Protein AF-A0A812YGW9-F1 (afdb_monomer_lite)

Sequence (279 aa):
MEEANEIMSLRDALEIARSKGVDVILINEEPDPPLVKIFSIGKYVYAEKRKAKELAKNKVPKIKEVKITYTIGDHDLNTKLRNIERWLENKKQQVKVQCVMKGRTRMFEGQARELMERVRREVAHFAKVAGADKGNPTVTKDGRGDLIMMLNAGPDTAILKQLVEEAGGKKALKRQAEEDEDEDEEEEEEEEEEAEETSDEIKAIEAEIKDMREELIDCGISPGQVNTEPEMQDLFKRLDQAKSKLAAAAMASLSPRRQQVAFTASAHALLNSPTLRLR

Radius of gyration: 30.49 Å; chains: 1; bounding box: 68×66×74 Å

Structure (mmCIF, N/CA/C/O backbone):
data_AF-A0A812YGW9-F1
#
_entry.id   AF-A0A812YGW9-F1
#
loop_
_atom_site.group_PDB
_atom_site.id
_atom_site.type_symbol
_atom_site.label_atom_id
_atom_site.label_alt_id
_atom_site.label_comp_id
_atom_site.label_asym_id
_atom_site.label_entity_id
_atom_site.label_seq_id
_atom_site.pdbx_PDB_ins_code
_atom_site.Cartn_x
_atom_site.Cartn_y
_atom_site.Cartn_z
_atom_site.occupancy
_atom_site.B_iso_or_equiv
_atom_site.auth_seq_id
_atom_site.auth_comp_id
_atom_site.auth_asym_id
_atom_site.auth_atom_id
_atom_site.pdbx_PDB_model_num
ATOM 1 N N . MET A 1 1 ? 8.069 -9.719 -35.968 1.00 39.47 1 MET A N 1
ATOM 2 C CA . MET A 1 1 ? 9.526 -9.489 -36.024 1.00 39.47 1 MET A CA 1
ATOM 3 C C . MET A 1 1 ? 10.108 -10.501 -35.074 1.00 39.47 1 MET A C 1
ATOM 5 O O . MET A 1 1 ? 9.912 -10.343 -33.880 1.00 39.47 1 MET A O 1
ATOM 9 N N . GLU A 1 2 ? 10.625 -11.598 -35.618 1.00 38.62 2 GLU A N 1
ATOM 10 C CA . GLU A 1 2 ? 11.190 -12.701 -34.840 1.00 38.62 2 GLU A CA 1
ATOM 11 C C . GLU A 1 2 ? 12.284 -12.152 -33.922 1.00 38.62 2 GLU A C 1
ATOM 13 O O . GLU A 1 2 ? 13.199 -11.462 -34.375 1.00 38.62 2 GLU A O 1
ATOM 18 N N . GLU A 1 3 ? 12.137 -12.389 -32.621 1.00 47.00 3 GLU A N 1
ATOM 19 C CA . GLU A 1 3 ? 13.132 -12.044 -31.610 1.00 47.00 3 GLU A CA 1
ATOM 20 C C . GLU A 1 3 ? 14.313 -13.012 -31.748 1.00 47.00 3 GLU A C 1
ATOM 22 O O . GLU A 1 3 ? 14.445 -13.988 -31.011 1.00 47.00 3 GLU A O 1
ATOM 27 N N . ALA A 1 4 ? 15.157 -12.778 -32.751 1.00 52.31 4 ALA A N 1
ATOM 28 C CA . ALA A 1 4 ? 16.413 -13.491 -32.895 1.00 52.31 4 ALA A CA 1
ATOM 29 C C . ALA A 1 4 ? 17.374 -13.012 -31.795 1.00 52.31 4 ALA A C 1
ATOM 31 O O . ALA A 1 4 ? 18.065 -12.005 -31.950 1.00 52.31 4 ALA A O 1
ATOM 32 N N . ASN A 1 5 ? 17.398 -13.740 -30.675 1.00 67.81 5 ASN A N 1
ATOM 33 C CA . ASN A 1 5 ? 18.401 -13.623 -29.610 1.00 67.81 5 ASN A CA 1
ATOM 34 C C . ASN A 1 5 ? 19.754 -14.185 -30.085 1.00 67.81 5 ASN A C 1
ATOM 36 O O . ASN A 1 5 ? 20.300 -15.123 -29.497 1.00 67.81 5 ASN A O 1
ATOM 40 N N . GLU A 1 6 ? 20.267 -13.656 -31.191 1.00 80.00 6 GLU A N 1
ATOM 41 C CA . GLU A 1 6 ? 21.500 -14.114 -31.819 1.00 80.00 6 GLU A CA 1
ATOM 42 C C . GLU A 1 6 ? 22.715 -13.520 -31.096 1.00 80.00 6 GLU A C 1
ATOM 44 O O . GLU A 1 6 ? 22.759 -12.327 -30.777 1.00 80.00 6 GLU A O 1
ATOM 49 N N . ILE A 1 7 ? 23.697 -14.371 -30.797 1.00 81.19 7 ILE A N 1
ATOM 50 C CA . ILE A 1 7 ? 24.971 -13.960 -30.207 1.00 81.19 7 ILE A CA 1
ATOM 51 C C . ILE A 1 7 ? 25.939 -13.711 -31.358 1.00 81.19 7 ILE A C 1
ATOM 53 O O . ILE A 1 7 ? 26.191 -14.611 -32.154 1.00 81.19 7 ILE A O 1
ATOM 57 N N . MET A 1 8 ? 26.485 -12.503 -31.446 1.00 82.81 8 MET A N 1
ATOM 58 C CA . MET A 1 8 ? 27.395 -12.115 -32.523 1.00 82.81 8 MET A CA 1
ATOM 59 C C . MET A 1 8 ? 28.557 -11.265 -32.019 1.00 82.81 8 MET A C 1
ATOM 61 O O . MET A 1 8 ? 28.572 -10.793 -30.877 1.00 82.81 8 MET A O 1
ATOM 65 N N . SER A 1 9 ? 29.563 -11.079 -32.874 1.00 86.00 9 SER A N 1
ATOM 66 C CA . SER A 1 9 ? 30.683 -10.204 -32.554 1.00 86.00 9 SER A CA 1
ATOM 67 C C . SER A 1 9 ? 30.278 -8.730 -32.675 1.00 86.00 9 SER A C 1
ATOM 69 O O . SER A 1 9 ? 29.383 -8.357 -33.437 1.00 86.00 9 SER A O 1
ATOM 71 N N . LEU A 1 10 ? 30.980 -7.855 -31.951 1.00 81.50 10 LEU A N 1
ATOM 72 C CA . LEU A 1 10 ? 30.779 -6.405 -32.052 1.00 81.50 10 LEU A CA 1
ATOM 73 C C . LEU A 1 10 ? 31.010 -5.880 -33.478 1.00 81.50 10 LEU A C 1
ATOM 75 O O . LEU A 1 10 ? 30.362 -4.921 -33.893 1.00 81.50 10 LEU A O 1
ATOM 79 N N . ARG A 1 11 ? 31.920 -6.502 -34.237 1.00 83.38 11 ARG A N 1
ATOM 80 C CA . ARG A 1 11 ? 32.210 -6.096 -35.619 1.00 83.38 11 ARG A CA 1
ATOM 81 C C . ARG A 1 11 ? 31.014 -6.366 -36.524 1.00 83.38 11 ARG A C 1
ATOM 83 O O . ARG A 1 11 ? 30.566 -5.443 -37.198 1.00 83.38 11 ARG A O 1
ATOM 90 N N . ASP A 1 12 ? 30.450 -7.565 -36.442 1.00 84.88 12 ASP A N 1
ATOM 91 C CA . ASP A 1 12 ? 29.297 -7.962 -37.257 1.00 84.88 12 ASP A CA 1
ATOM 92 C C . ASP A 1 12 ? 28.073 -7.097 -36.923 1.00 84.88 12 ASP A C 1
ATOM 94 O O . ASP A 1 12 ? 27.397 -6.582 -37.814 1.00 84.88 12 ASP A O 1
ATOM 98 N N . ALA A 1 13 ? 27.840 -6.827 -35.632 1.00 83.06 13 ALA A N 1
ATOM 99 C CA . ALA A 1 13 ? 26.760 -5.947 -35.189 1.00 83.06 13 ALA A CA 1
ATOM 100 C C . ALA A 1 13 ? 26.892 -4.520 -35.760 1.00 83.06 13 ALA A C 1
ATOM 102 O O . ALA A 1 13 ? 25.901 -3.922 -36.191 1.00 83.06 13 ALA A O 1
ATOM 103 N N . LEU A 1 14 ? 28.113 -3.974 -35.800 1.00 85.44 14 LEU A N 1
ATOM 104 C CA . LEU A 1 14 ? 28.388 -2.657 -36.383 1.00 85.44 14 LEU A CA 1
ATOM 105 C C . LEU A 1 14 ? 28.215 -2.643 -37.905 1.00 85.44 14 LEU A C 1
ATOM 107 O O . LEU A 1 14 ? 27.736 -1.648 -38.449 1.00 85.44 14 LEU A O 1
ATOM 111 N N . GLU A 1 15 ? 28.584 -3.716 -38.601 1.00 88.00 15 GLU A N 1
ATOM 112 C CA . GLU A 1 15 ? 28.377 -3.838 -40.047 1.00 88.00 15 GLU A CA 1
ATOM 113 C C . GLU A 1 15 ? 26.887 -3.883 -40.397 1.00 88.00 15 GLU A C 1
ATOM 115 O O . GLU A 1 15 ? 26.428 -3.134 -41.266 1.00 88.00 15 GLU A O 1
ATOM 120 N N . ILE A 1 16 ? 26.105 -4.666 -39.649 1.00 86.88 16 ILE A N 1
ATOM 121 C CA . ILE A 1 16 ? 24.648 -4.733 -39.804 1.00 86.88 16 ILE A CA 1
ATOM 122 C C . ILE A 1 16 ? 24.023 -3.357 -39.550 1.00 86.88 16 ILE A C 1
ATOM 124 O O . ILE A 1 16 ? 23.179 -2.910 -40.331 1.00 86.88 16 ILE A O 1
ATOM 128 N N . ALA A 1 17 ? 24.450 -2.653 -38.502 1.00 86.56 17 ALA A N 1
ATOM 129 C CA . ALA A 1 17 ? 23.943 -1.323 -38.181 1.00 86.56 17 ALA A CA 1
ATOM 130 C C . ALA A 1 17 ? 24.264 -0.291 -39.278 1.00 86.56 17 ALA A C 1
ATOM 132 O O . ALA A 1 17 ? 23.369 0.435 -39.720 1.00 86.56 17 ALA A O 1
ATOM 133 N N . ARG A 1 18 ? 25.496 -0.304 -39.811 1.00 88.75 18 ARG A N 1
ATOM 134 C CA . ARG A 1 18 ? 25.899 0.545 -40.947 1.00 88.75 18 ARG A CA 1
ATOM 135 C C . ARG A 1 18 ? 25.091 0.250 -42.205 1.00 88.75 18 ARG A C 1
ATOM 137 O O . ARG A 1 18 ? 24.636 1.191 -42.848 1.00 88.75 18 ARG A O 1
ATOM 144 N N . SER A 1 19 ? 24.866 -1.026 -42.532 1.00 89.38 19 SER A N 1
ATOM 145 C CA . SER A 1 19 ? 24.082 -1.422 -43.714 1.00 89.38 19 SER A CA 1
ATOM 146 C C . SER A 1 19 ? 22.637 -0.908 -43.665 1.00 89.38 19 SER A C 1
ATOM 148 O O . SER A 1 19 ? 22.047 -0.587 -44.694 1.00 89.38 19 SER A O 1
ATOM 150 N N . LYS A 1 20 ? 22.084 -0.785 -42.453 1.00 87.56 20 LYS A N 1
ATOM 151 C CA . LYS A 1 20 ? 20.710 -0.344 -42.189 1.00 87.56 20 LYS A CA 1
ATOM 152 C C . LYS A 1 20 ? 20.604 1.149 -41.843 1.00 87.56 20 LYS A C 1
ATOM 154 O O . LYS A 1 20 ? 19.491 1.633 -41.653 1.00 87.56 20 LYS A O 1
ATOM 159 N N . GLY A 1 21 ? 21.723 1.876 -41.753 1.00 86.75 21 GLY A N 1
ATOM 160 C CA . GLY A 1 21 ? 21.754 3.301 -41.396 1.00 86.75 21 GLY A CA 1
ATOM 161 C C . GLY A 1 21 ? 21.236 3.601 -39.983 1.00 86.75 21 GLY A C 1
ATOM 162 O O . GLY A 1 21 ? 20.585 4.621 -39.765 1.00 86.75 21 GLY A O 1
ATOM 163 N N . VAL A 1 22 ? 21.466 2.690 -39.040 1.00 89.88 22 VAL A N 1
ATOM 164 C CA . VAL A 1 22 ? 21.011 2.772 -37.641 1.00 89.88 22 VAL A CA 1
ATOM 165 C C . VAL A 1 22 ? 22.186 2.561 -36.690 1.00 89.88 22 VAL A C 1
ATOM 167 O O . VAL A 1 22 ? 23.278 2.197 -37.118 1.00 89.88 22 VAL A O 1
ATOM 170 N N . ASP A 1 23 ? 21.958 2.781 -35.397 1.00 85.81 23 ASP A N 1
ATOM 171 C CA . ASP A 1 23 ? 22.995 2.694 -34.374 1.00 85.81 23 ASP A CA 1
ATOM 172 C C . ASP A 1 23 ? 22.918 1.370 -33.606 1.00 85.81 23 ASP A C 1
ATOM 174 O O . ASP A 1 23 ? 21.875 0.717 -33.527 1.00 85.81 23 ASP A O 1
ATOM 178 N N . VAL A 1 24 ? 24.043 0.987 -33.009 1.00 86.56 24 VAL A N 1
ATOM 179 C CA . VAL A 1 24 ? 24.139 -0.117 -32.053 1.00 86.56 24 VAL A CA 1
ATOM 180 C C . VAL A 1 24 ? 24.031 0.483 -30.651 1.00 86.56 24 VAL A C 1
ATOM 182 O O . VAL A 1 24 ? 24.906 1.243 -30.243 1.00 86.56 24 VAL A O 1
ATOM 185 N N . ILE A 1 25 ? 22.951 0.186 -29.927 1.00 86.44 25 ILE A N 1
ATOM 186 C CA . ILE A 1 25 ? 22.667 0.755 -28.603 1.00 86.44 25 ILE A CA 1
ATOM 187 C C . ILE A 1 25 ? 22.805 -0.335 -27.545 1.00 86.44 25 ILE A C 1
ATOM 189 O O . ILE A 1 25 ? 22.122 -1.356 -27.597 1.00 86.44 25 ILE A O 1
ATOM 193 N N . LEU A 1 26 ? 23.669 -0.098 -26.566 1.00 85.88 26 LEU A N 1
ATOM 194 C CA . LEU A 1 26 ? 23.810 -0.939 -25.384 1.00 85.88 26 LEU A CA 1
ATOM 195 C C . LEU A 1 26 ? 22.617 -0.702 -24.448 1.00 85.88 26 LEU A C 1
ATOM 197 O O . LEU A 1 26 ? 22.359 0.438 -24.067 1.00 85.88 26 LEU A O 1
ATOM 201 N N . ILE A 1 27 ? 21.874 -1.761 -24.117 1.00 85.38 27 ILE A N 1
ATOM 202 C CA . ILE A 1 27 ? 20.715 -1.672 -23.217 1.00 85.38 27 ILE A CA 1
ATOM 203 C C . ILE A 1 27 ? 21.121 -2.059 -21.801 1.00 85.38 27 ILE A C 1
ATOM 205 O O . ILE A 1 27 ? 20.887 -1.286 -20.880 1.00 85.38 27 ILE A O 1
ATOM 209 N N . ASN A 1 28 ? 21.721 -3.242 -21.640 1.00 79.25 28 ASN A N 1
ATOM 210 C CA . ASN A 1 28 ? 22.132 -3.774 -20.344 1.00 79.25 28 ASN A CA 1
ATOM 211 C C . ASN A 1 28 ? 23.532 -4.384 -20.446 1.00 79.25 28 ASN A C 1
ATOM 213 O O . ASN A 1 28 ? 23.787 -5.218 -21.317 1.00 79.25 28 ASN A O 1
ATOM 217 N N . GLU A 1 29 ? 24.391 -4.002 -19.508 1.00 77.44 29 GLU A N 1
ATOM 218 C CA . GLU A 1 29 ? 25.767 -4.497 -19.365 1.00 77.44 29 GLU A CA 1
ATOM 219 C C . GLU A 1 29 ? 25.872 -5.746 -18.477 1.00 77.44 29 GLU A C 1
ATOM 221 O O . GLU A 1 29 ? 26.863 -6.459 -18.550 1.00 77.44 29 GLU A O 1
ATOM 226 N N . GLU A 1 30 ? 24.861 -6.014 -17.644 1.00 77.31 30 GLU A N 1
ATOM 227 C CA . GLU A 1 30 ? 24.869 -7.118 -16.672 1.00 77.31 30 GLU A CA 1
ATOM 228 C C . GLU A 1 30 ? 24.898 -8.540 -17.267 1.00 77.31 30 GLU A C 1
ATOM 230 O O . GLU A 1 30 ? 25.632 -9.376 -16.737 1.00 77.31 30 GLU A O 1
ATOM 235 N N . PRO A 1 31 ? 24.101 -8.886 -18.299 1.00 78.62 31 PRO A N 1
ATOM 236 C CA . PRO A 1 31 ? 24.136 -10.235 -18.853 1.00 78.62 31 PRO A CA 1
ATOM 237 C C . PRO A 1 31 ? 25.423 -10.469 -19.651 1.00 78.62 31 PRO A C 1
ATOM 239 O O . PRO A 1 31 ? 25.849 -9.602 -20.406 1.00 78.62 31 PRO A O 1
ATOM 242 N N . ASP A 1 32 ? 25.989 -11.671 -19.538 1.00 69.94 32 ASP A N 1
ATOM 243 C CA . ASP A 1 32 ? 27.093 -12.147 -20.376 1.00 69.94 32 ASP A CA 1
ATOM 244 C C . ASP A 1 32 ? 26.541 -13.175 -21.387 1.00 69.94 32 ASP A C 1
ATOM 246 O O . ASP A 1 32 ? 26.117 -14.261 -20.973 1.00 69.94 32 ASP A O 1
ATOM 250 N N . PRO A 1 33 ? 26.424 -12.846 -22.688 1.00 77.62 33 PRO A N 1
ATOM 251 C CA . PRO A 1 33 ? 26.974 -11.671 -23.365 1.00 77.62 33 PRO A CA 1
ATOM 252 C C . PRO A 1 33 ? 26.087 -10.403 -23.260 1.00 77.62 33 PRO A C 1
ATOM 254 O O . PRO A 1 33 ? 24.857 -10.543 -23.192 1.00 77.62 33 PRO A O 1
ATOM 257 N N . PRO A 1 34 ? 26.666 -9.175 -23.312 1.00 82.06 34 PRO A N 1
ATOM 258 C CA . PRO A 1 34 ? 25.943 -7.911 -23.131 1.00 82.06 34 PRO A CA 1
ATOM 259 C C . PRO A 1 34 ? 24.779 -7.755 -24.098 1.00 82.06 34 PRO A C 1
ATOM 261 O O . PRO A 1 34 ? 24.884 -8.118 -25.274 1.00 82.06 34 PRO A O 1
ATOM 264 N N . LEU A 1 35 ? 23.684 -7.159 -23.617 1.00 84.31 35 LEU A N 1
ATOM 265 C CA . LEU A 1 35 ? 22.481 -6.963 -24.418 1.00 84.31 35 LEU A CA 1
ATOM 266 C C . LEU A 1 35 ? 22.547 -5.664 -25.202 1.00 84.31 35 LEU A C 1
ATOM 268 O O . LEU A 1 35 ? 22.566 -4.557 -24.651 1.00 84.31 35 LEU A O 1
ATOM 272 N N . VAL A 1 36 ? 22.491 -5.825 -26.514 1.00 84.81 36 VAL A N 1
ATOM 273 C CA . VAL A 1 36 ? 22.622 -4.748 -27.478 1.00 84.81 36 VAL A CA 1
ATOM 274 C C . VAL A 1 36 ? 21.431 -4.767 -28.429 1.00 84.81 36 VAL A C 1
ATOM 276 O O . VAL A 1 36 ? 20.949 -5.821 -28.834 1.00 84.81 36 VAL A O 1
ATOM 279 N N . LYS A 1 37 ? 20.943 -3.587 -28.803 1.00 86.44 37 LYS A N 1
ATOM 280 C CA . LYS A 1 37 ? 19.823 -3.410 -29.724 1.00 86.44 37 LYS A CA 1
ATOM 281 C C . LYS A 1 37 ? 20.229 -2.519 -30.883 1.00 86.44 37 LYS A C 1
ATOM 283 O O . LYS A 1 37 ? 20.728 -1.414 -30.686 1.00 86.44 37 LYS A O 1
ATOM 288 N N . ILE A 1 38 ? 19.970 -2.984 -32.100 1.00 87.19 38 ILE A N 1
ATOM 289 C CA . ILE A 1 38 ? 20.211 -2.206 -33.315 1.00 87.19 38 ILE A CA 1
ATOM 290 C C . ILE A 1 38 ? 18.989 -1.317 -33.561 1.00 87.19 38 ILE A C 1
ATOM 292 O O . ILE A 1 38 ? 17.913 -1.799 -33.926 1.00 87.19 38 ILE A O 1
ATOM 296 N N . PHE A 1 39 ? 19.122 -0.017 -33.308 1.00 86.38 39 PHE A N 1
ATOM 297 C CA . PHE A 1 39 ? 18.015 0.933 -33.383 1.00 86.38 39 PHE A CA 1
ATOM 298 C C . PHE A 1 39 ? 18.509 2.371 -33.550 1.00 86.38 39 PHE A C 1
ATOM 300 O O . PHE A 1 39 ? 19.622 2.712 -33.180 1.00 86.38 39 PHE A O 1
ATOM 307 N N . SER A 1 40 ? 17.665 3.259 -34.079 1.00 87.81 40 SER A N 1
ATOM 308 C CA . SER A 1 40 ? 18.018 4.680 -34.182 1.00 87.81 40 SER A CA 1
ATOM 309 C C . SER A 1 40 ? 17.978 5.357 -32.809 1.00 87.81 40 SER A C 1
ATOM 311 O O . SER A 1 40 ? 16.935 5.311 -32.136 1.00 87.81 40 SER A O 1
ATOM 313 N N . ILE A 1 41 ? 19.039 6.076 -32.443 1.00 84.25 41 ILE A N 1
ATOM 314 C CA . ILE A 1 41 ? 19.153 6.719 -31.126 1.00 84.25 41 ILE A CA 1
ATOM 315 C C . ILE A 1 41 ? 17.996 7.684 -30.806 1.00 84.25 41 ILE A C 1
ATOM 317 O O . ILE A 1 41 ? 17.454 7.676 -29.701 1.00 84.25 41 ILE A O 1
ATOM 321 N N . GLY A 1 42 ? 17.521 8.457 -31.789 1.00 83.31 42 GLY A N 1
ATOM 322 C CA . GLY A 1 42 ? 16.437 9.427 -31.584 1.00 83.31 42 GLY A CA 1
ATOM 323 C C . GLY A 1 42 ? 15.099 8.781 -31.204 1.00 83.31 42 GLY A C 1
ATOM 324 O O . GLY A 1 42 ? 14.414 9.241 -30.286 1.00 83.31 42 GLY A O 1
ATOM 325 N N . LYS A 1 43 ? 14.735 7.674 -31.867 1.00 86.62 43 LYS A N 1
ATOM 326 C CA . LYS A 1 43 ? 13.514 6.922 -31.536 1.00 86.62 43 LYS A CA 1
ATOM 327 C C . LYS A 1 43 ? 13.650 6.206 -30.191 1.00 86.62 43 LYS A C 1
ATOM 329 O O . LYS A 1 43 ? 12.661 6.131 -29.466 1.00 86.62 43 LYS A O 1
ATOM 334 N N . TYR A 1 44 ? 14.851 5.725 -29.846 1.00 87.50 44 TYR A N 1
ATOM 335 C CA . TYR A 1 44 ? 15.122 5.087 -28.553 1.00 87.50 44 TYR A CA 1
ATOM 336 C C . TYR A 1 44 ? 14.858 6.056 -27.395 1.00 87.50 44 TYR A C 1
ATOM 338 O O . TYR A 1 44 ? 14.026 5.783 -26.531 1.00 87.50 44 TYR A O 1
ATOM 346 N N . VAL A 1 45 ? 15.458 7.249 -27.451 1.00 87.81 45 VAL A N 1
ATOM 347 C CA . VAL A 1 45 ? 15.285 8.294 -26.429 1.00 87.81 45 VAL A CA 1
ATOM 348 C C . VAL A 1 45 ? 13.819 8.722 -26.302 1.00 87.81 45 VAL A C 1
ATOM 350 O O . VAL A 1 45 ? 13.335 8.986 -25.200 1.00 87.81 45 VAL A O 1
ATOM 353 N N . TYR A 1 46 ? 13.078 8.792 -27.412 1.00 87.38 46 TYR A N 1
ATOM 354 C CA . TYR A 1 46 ? 11.644 9.087 -27.368 1.00 87.38 46 TYR A CA 1
ATOM 355 C C . TYR A 1 46 ? 10.842 7.970 -26.685 1.00 87.38 46 TYR A C 1
ATOM 357 O O . TYR A 1 46 ? 9.981 8.260 -25.849 1.00 87.38 46 TYR A O 1
ATOM 365 N N . ALA A 1 47 ? 11.128 6.710 -27.02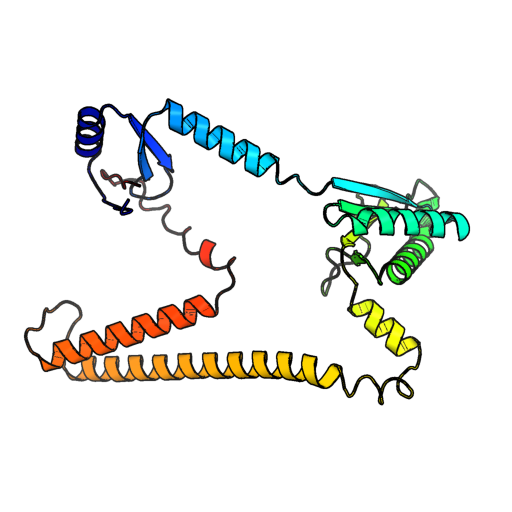0 1.00 87.75 47 ALA A N 1
ATOM 366 C CA . ALA A 1 47 ? 10.462 5.546 -26.447 1.00 87.75 47 ALA A CA 1
ATOM 367 C C . ALA A 1 47 ? 10.732 5.420 -24.941 1.00 87.75 47 ALA A C 1
ATOM 369 O O . ALA A 1 47 ? 9.789 5.231 -24.173 1.00 87.75 47 ALA A O 1
ATOM 370 N N . GLU A 1 48 ? 11.975 5.614 -24.493 1.00 87.31 48 GLU A N 1
ATOM 371 C CA . GLU A 1 48 ? 12.304 5.639 -23.064 1.00 87.31 48 GLU A CA 1
ATOM 372 C C . GLU A 1 48 ? 11.591 6.773 -22.332 1.00 87.31 48 GLU A C 1
ATOM 374 O O . GLU A 1 48 ? 10.970 6.548 -21.295 1.00 87.31 48 GLU A O 1
ATOM 379 N N . LYS A 1 49 ? 11.577 7.986 -22.898 1.00 88.56 49 LYS A N 1
ATOM 380 C CA . LYS A 1 49 ? 10.835 9.114 -22.311 1.00 88.56 49 LYS A CA 1
ATOM 381 C C . LYS A 1 49 ? 9.333 8.843 -22.232 1.00 88.56 49 LYS A C 1
ATOM 383 O O . LYS A 1 49 ? 8.685 9.305 -21.294 1.00 88.56 49 LYS A O 1
ATOM 388 N N . ARG A 1 50 ? 8.751 8.132 -23.203 1.00 88.94 50 ARG A N 1
ATOM 389 C CA . ARG A 1 50 ? 7.339 7.713 -23.171 1.00 88.94 50 ARG A CA 1
ATOM 390 C C . ARG A 1 50 ? 7.087 6.690 -22.067 1.00 88.94 50 ARG A C 1
ATOM 392 O O . ARG A 1 50 ? 6.210 6.945 -21.244 1.00 88.94 50 ARG A O 1
ATOM 399 N N . LYS A 1 51 ? 7.902 5.634 -21.986 1.00 86.94 51 LYS A N 1
ATOM 400 C CA . LYS A 1 51 ? 7.835 4.621 -20.921 1.00 86.94 51 LYS A CA 1
ATOM 401 C C . LYS A 1 51 ? 7.998 5.245 -19.534 1.00 86.94 51 LYS A C 1
ATOM 403 O O . LYS A 1 51 ? 7.170 5.018 -18.662 1.00 86.94 51 LYS A O 1
ATOM 408 N N . ALA A 1 52 ? 8.986 6.120 -19.347 1.00 84.31 52 ALA A N 1
ATOM 409 C CA . ALA A 1 52 ? 9.194 6.841 -18.091 1.00 84.31 52 ALA A CA 1
ATOM 410 C C . ALA A 1 52 ? 7.987 7.720 -17.719 1.00 84.31 52 ALA A C 1
ATOM 412 O O . ALA A 1 52 ? 7.586 7.772 -16.558 1.00 84.31 52 ALA A O 1
ATOM 413 N N . LYS A 1 53 ? 7.355 8.381 -18.700 1.00 84.56 53 LYS A N 1
ATOM 414 C CA . LYS A 1 53 ? 6.120 9.150 -18.476 1.00 84.56 53 LYS A CA 1
ATOM 415 C C . LYS A 1 53 ? 4.932 8.260 -18.121 1.00 84.56 53 LYS A C 1
ATOM 417 O O . LYS A 1 53 ? 4.099 8.684 -17.332 1.00 84.56 53 LYS A O 1
ATOM 422 N N . GLU A 1 54 ? 4.816 7.072 -18.700 1.00 81.81 54 GLU A N 1
ATOM 423 C CA . GLU A 1 54 ? 3.757 6.106 -18.377 1.00 81.81 54 GLU A CA 1
ATOM 424 C C . GLU A 1 54 ? 3.940 5.509 -16.981 1.00 81.81 54 GLU A C 1
ATOM 426 O O . GLU A 1 54 ? 2.997 5.506 -16.193 1.00 81.81 54 GLU A O 1
ATOM 431 N N . LEU A 1 55 ? 5.170 5.153 -16.613 1.00 76.12 55 LEU A N 1
ATOM 432 C CA . LEU A 1 55 ? 5.513 4.749 -15.249 1.00 76.12 55 LEU A CA 1
ATOM 433 C C . LEU A 1 55 ? 5.249 5.879 -14.243 1.00 76.12 55 LEU A C 1
ATOM 435 O O . LEU A 1 55 ? 4.691 5.637 -13.180 1.00 76.12 55 LEU A O 1
ATOM 439 N N . ALA A 1 56 ? 5.540 7.134 -14.597 1.00 73.00 56 ALA A N 1
ATOM 440 C CA . ALA A 1 56 ? 5.205 8.285 -13.757 1.00 73.00 56 ALA A CA 1
ATOM 441 C C . ALA A 1 56 ? 3.689 8.578 -13.687 1.00 73.00 56 ALA A C 1
ATOM 443 O O . ALA A 1 56 ? 3.217 9.198 -12.729 1.00 73.00 56 ALA A O 1
ATOM 444 N N . LYS A 1 57 ? 2.907 8.159 -14.695 1.00 69.88 57 LYS A N 1
ATOM 445 C CA . LYS A 1 57 ? 1.434 8.240 -14.678 1.00 69.88 57 LYS A CA 1
ATOM 446 C C . LYS A 1 57 ? 0.816 7.193 -13.759 1.00 69.88 57 LYS A C 1
ATOM 448 O O . LYS A 1 57 ? -0.226 7.496 -13.171 1.00 69.88 57 LYS A O 1
ATOM 453 N N . ASN A 1 58 ? 1.460 6.037 -13.583 1.00 66.44 58 ASN A N 1
ATOM 454 C CA . ASN A 1 58 ? 1.180 5.096 -12.496 1.00 66.44 58 ASN A CA 1
ATOM 455 C C . ASN A 1 58 ? 1.628 5.734 -11.171 1.00 66.44 58 ASN A C 1
ATOM 457 O O . ASN A 1 58 ? 2.631 5.373 -10.564 1.00 66.44 58 ASN A O 1
ATOM 461 N N . LYS A 1 59 ? 0.910 6.789 -10.774 1.00 65.56 59 LYS A N 1
ATOM 462 C CA . LYS A 1 59 ? 1.220 7.611 -9.610 1.00 65.56 59 LYS A CA 1
ATOM 463 C C . LYS A 1 59 ? 1.237 6.733 -8.369 1.00 65.56 59 LYS A C 1
ATOM 465 O O . LYS A 1 59 ? 0.244 6.071 -8.075 1.00 65.56 59 LYS A O 1
ATOM 470 N N . VAL A 1 60 ? 2.338 6.836 -7.626 1.00 69.50 60 VAL A N 1
ATOM 471 C CA . VAL A 1 60 ? 2.458 6.395 -6.233 1.00 69.50 60 VAL A CA 1
ATOM 472 C C . VAL A 1 60 ? 1.165 6.760 -5.489 1.00 69.50 60 VAL A C 1
ATOM 474 O O . VAL A 1 60 ? 0.710 7.910 -5.623 1.00 69.50 60 VAL A O 1
ATOM 477 N N . PRO A 1 61 ? 0.543 5.817 -4.752 1.00 73.25 61 PRO A N 1
ATOM 478 C CA . PRO A 1 61 ? -0.684 6.095 -4.024 1.00 73.25 61 PRO A CA 1
ATOM 479 C C . PRO A 1 61 ? -0.458 7.295 -3.107 1.00 73.25 61 PRO A C 1
ATOM 481 O O . PRO A 1 61 ? 0.521 7.369 -2.362 1.00 73.25 61 PRO A O 1
ATOM 484 N N . LYS A 1 62 ? -1.344 8.288 -3.200 1.00 83.38 62 LYS A N 1
ATOM 485 C CA . LYS A 1 62 ? -1.244 9.468 -2.338 1.00 83.38 62 LYS A CA 1
ATOM 486 C C . LYS A 1 62 ? -1.614 9.046 -0.923 1.00 83.38 62 LYS A C 1
ATOM 488 O O . LYS A 1 62 ? -2.723 8.562 -0.708 1.00 83.38 62 LYS A O 1
ATOM 493 N N . ILE A 1 63 ? -0.712 9.280 0.023 1.00 89.06 63 ILE A N 1
ATOM 494 C CA . ILE A 1 63 ? -0.973 9.036 1.440 1.00 89.06 63 ILE A CA 1
ATOM 495 C C . ILE A 1 63 ? -1.691 10.259 2.014 1.00 89.06 63 ILE A C 1
ATOM 497 O O . ILE A 1 63 ? -1.197 11.387 1.927 1.00 89.06 63 ILE A O 1
ATOM 501 N N . LYS A 1 64 ? -2.880 10.045 2.573 1.00 91.38 64 LYS A N 1
ATOM 502 C CA . LYS A 1 64 ? -3.637 11.050 3.323 1.00 91.38 64 LYS A CA 1
ATOM 503 C C . LYS A 1 64 ? -3.426 10.833 4.809 1.00 91.38 64 LYS A C 1
ATOM 505 O O . LYS A 1 64 ? -3.537 9.712 5.281 1.00 91.38 64 LYS A O 1
ATOM 510 N N . GLU A 1 65 ? -3.141 11.896 5.549 1.00 93.25 65 GLU A N 1
ATOM 511 C CA . GLU A 1 65 ? -2.926 11.810 6.994 1.00 93.25 65 GLU A CA 1
ATOM 512 C C . GLU A 1 65 ? -4.166 12.288 7.758 1.00 93.25 65 GLU A C 1
ATOM 514 O O . GLU A 1 65 ? -4.643 13.405 7.544 1.00 93.25 65 GLU A O 1
ATOM 519 N N . VAL A 1 66 ? -4.661 11.463 8.682 1.00 93.94 66 VAL A N 1
ATOM 520 C CA . VAL A 1 66 ? -5.668 11.840 9.682 1.00 93.94 66 VAL A CA 1
ATOM 521 C C . VAL A 1 66 ? -4.988 11.943 11.031 1.00 93.94 66 VAL A C 1
ATOM 523 O O . VAL A 1 66 ? -4.353 10.996 11.478 1.00 93.94 66 VAL A O 1
ATOM 526 N N . LYS A 1 67 ? -5.154 13.083 11.701 1.00 93.19 67 LYS A N 1
ATOM 527 C CA . LYS A 1 67 ? -4.650 13.291 13.059 1.00 93.19 67 LYS A CA 1
ATOM 528 C C . LYS A 1 67 ? -5.795 13.218 14.054 1.00 93.19 67 LYS A C 1
ATOM 530 O O . LYS A 1 67 ? -6.800 13.907 13.877 1.00 93.19 67 LYS A O 1
ATOM 535 N N . ILE A 1 68 ? -5.608 12.400 15.079 1.00 93.81 68 ILE A N 1
ATOM 536 C CA . ILE A 1 68 ? -6.547 12.165 16.174 1.00 93.81 68 ILE A CA 1
ATOM 537 C C . ILE A 1 68 ? -5.817 12.443 17.495 1.00 93.81 68 ILE A C 1
ATOM 539 O O . ILE A 1 68 ? -4.591 12.348 17.575 1.00 93.81 68 ILE A O 1
ATOM 543 N N . THR A 1 69 ? -6.562 12.840 18.522 1.00 91.88 69 THR A N 1
ATOM 544 C CA . THR A 1 69 ? -6.049 13.029 19.887 1.00 91.88 69 THR A CA 1
ATOM 545 C C . THR A 1 69 ? -6.764 12.052 20.817 1.00 91.88 69 THR A C 1
ATOM 547 O O . THR A 1 69 ? -7.921 11.730 20.571 1.00 91.88 69 THR A O 1
ATOM 550 N N . TYR A 1 70 ? -6.115 11.616 21.899 1.00 90.12 70 TYR A N 1
ATOM 551 C CA . TYR A 1 70 ? -6.697 10.673 22.869 1.00 90.12 70 TYR A CA 1
ATOM 552 C C . TYR A 1 70 ? -8.009 11.159 23.521 1.00 90.12 70 TYR A C 1
ATOM 554 O O . TYR A 1 70 ? -8.802 10.344 23.969 1.00 90.12 70 TYR A O 1
ATOM 562 N N . THR A 1 71 ? -8.260 12.473 23.549 1.00 91.00 71 THR A N 1
ATOM 563 C CA . THR A 1 71 ? -9.485 13.095 24.091 1.00 91.00 71 THR A CA 1
ATOM 564 C C . THR A 1 71 ? -10.505 13.471 23.013 1.00 91.00 71 THR A C 1
ATOM 566 O O . THR A 1 71 ? -11.265 14.423 23.196 1.00 91.00 71 THR A O 1
ATOM 569 N N . ILE A 1 72 ? -10.468 12.835 21.840 1.00 93.00 72 ILE A N 1
ATOM 570 C CA . ILE A 1 72 ? -11.431 13.124 20.771 1.00 93.00 72 ILE A CA 1
ATOM 571 C C . ILE A 1 72 ? -12.858 12.779 21.226 1.00 93.00 72 ILE A C 1
ATOM 573 O O . ILE A 1 72 ? -13.077 11.765 21.883 1.00 93.00 72 ILE A O 1
ATOM 577 N N . GLY A 1 73 ? -13.829 13.630 20.887 1.00 94.38 73 GLY A N 1
ATOM 578 C CA . GLY A 1 73 ? -15.247 13.349 21.126 1.00 94.38 73 GLY A CA 1
ATOM 579 C C . GLY A 1 73 ? -15.866 12.522 19.997 1.00 94.38 73 GLY A C 1
ATOM 580 O O . GLY A 1 73 ? -15.402 12.585 18.857 1.00 94.38 73 GLY A O 1
ATOM 581 N N . ASP A 1 74 ? -16.959 11.810 20.280 1.00 92.75 74 ASP A N 1
ATOM 582 C CA . ASP A 1 74 ? -17.591 10.886 19.321 1.00 92.75 74 ASP A CA 1
ATOM 583 C C . ASP A 1 74 ? -18.032 11.567 18.012 1.00 92.75 74 ASP A C 1
ATOM 585 O O . ASP A 1 74 ? -17.881 11.011 16.927 1.00 92.75 74 ASP A O 1
ATOM 589 N N . HIS A 1 75 ? -18.532 12.807 18.080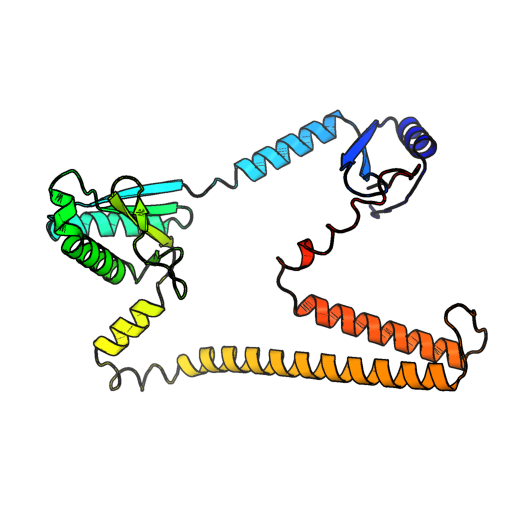 1.00 93.19 75 HIS A N 1
ATOM 590 C CA . HIS A 1 75 ? -18.957 13.540 16.882 1.00 93.19 75 HIS A CA 1
ATOM 591 C C . HIS A 1 75 ? -17.786 13.897 15.946 1.00 93.19 75 HIS A C 1
ATOM 593 O O . HIS A 1 75 ? -17.907 13.785 14.721 1.00 93.19 75 HIS A O 1
ATOM 599 N N . ASP A 1 76 ? -16.642 14.305 16.507 1.00 93.94 76 ASP A N 1
ATOM 600 C CA . ASP A 1 76 ? -15.443 14.600 15.713 1.00 93.94 76 ASP A CA 1
ATOM 601 C C . ASP A 1 76 ? -14.853 13.305 15.142 1.00 93.94 76 ASP A C 1
ATOM 603 O O . ASP A 1 76 ? -14.513 13.254 13.959 1.00 93.94 76 ASP A O 1
ATOM 607 N N . LEU A 1 77 ? -14.838 12.226 15.936 1.00 93.94 77 LEU A N 1
ATOM 608 C CA . LEU A 1 77 ? -14.402 10.902 15.489 1.00 93.94 77 LEU A CA 1
ATOM 609 C C . LEU A 1 77 ? -15.209 10.423 14.274 1.00 93.94 77 LEU A C 1
ATOM 611 O O . LEU A 1 77 ? -14.623 10.113 13.236 1.00 93.94 77 LEU A O 1
ATOM 615 N N . ASN A 1 78 ? -16.540 10.485 14.348 1.00 94.12 78 ASN A N 1
ATOM 616 C CA . ASN A 1 78 ? -17.435 10.125 13.243 1.00 94.12 78 ASN A CA 1
ATOM 617 C C . ASN A 1 78 ? -17.168 10.952 11.978 1.00 94.12 78 ASN A C 1
ATOM 619 O O . ASN A 1 78 ? -17.200 10.438 10.858 1.00 94.12 78 ASN A O 1
ATOM 623 N N . THR A 1 79 ? -16.850 12.236 12.139 1.00 94.56 79 THR A N 1
ATOM 624 C CA . THR A 1 79 ? -16.491 13.103 11.011 1.00 94.56 79 THR A CA 1
ATOM 625 C C . THR A 1 79 ? -15.156 12.689 10.388 1.00 94.56 79 THR A C 1
ATOM 627 O O . THR A 1 79 ? -15.008 12.713 9.163 1.00 94.56 79 THR A O 1
ATOM 630 N N . LYS A 1 80 ? -14.166 12.280 11.193 1.00 93.69 80 LYS A N 1
ATOM 631 C CA . LYS A 1 80 ? -12.905 11.725 10.675 1.00 93.69 80 LYS A CA 1
ATOM 632 C C . LYS A 1 80 ? -13.138 10.413 9.930 1.00 93.69 80 LYS A C 1
ATOM 634 O O . LYS A 1 80 ? -12.598 10.274 8.838 1.00 93.69 80 LYS A O 1
ATOM 639 N N . LEU A 1 81 ? -13.967 9.512 10.451 1.00 93.62 81 LEU A N 1
ATOM 640 C CA . LEU A 1 81 ? -14.257 8.216 9.828 1.00 93.62 81 LEU A CA 1
ATOM 641 C C . LEU A 1 81 ? -14.901 8.357 8.449 1.00 93.62 81 LEU A C 1
ATOM 643 O O . LEU A 1 81 ? -14.398 7.775 7.494 1.00 93.62 81 LEU A O 1
ATOM 647 N N . ARG A 1 82 ? -15.898 9.237 8.298 1.00 93.12 82 ARG A N 1
ATOM 648 C CA . ARG A 1 82 ? -16.496 9.550 6.983 1.00 93.12 82 ARG A CA 1
ATOM 649 C C . ARG A 1 82 ? -15.483 10.097 5.976 1.00 93.12 82 ARG A C 1
ATOM 651 O O . ARG A 1 82 ? -15.582 9.858 4.776 1.00 93.12 82 ARG A O 1
ATOM 658 N N . ASN A 1 83 ? -14.493 10.860 6.444 1.00 92.44 83 ASN A N 1
ATOM 659 C CA . ASN A 1 83 ? -13.417 11.328 5.570 1.00 92.44 83 ASN A CA 1
ATOM 660 C C . ASN A 1 83 ? -12.493 10.180 5.146 1.00 92.44 83 ASN A C 1
ATOM 662 O O . ASN A 1 83 ? -12.064 10.159 3.994 1.00 92.44 83 ASN A O 1
ATOM 666 N N . ILE A 1 84 ? -12.196 9.245 6.055 1.00 92.19 84 ILE A N 1
ATOM 667 C CA . ILE A 1 84 ? -11.404 8.045 5.757 1.00 92.19 84 ILE A CA 1
ATOM 668 C C . ILE A 1 84 ? -12.133 7.196 4.712 1.00 92.19 84 ILE A C 1
ATOM 670 O O . ILE A 1 84 ? -11.529 6.860 3.697 1.00 92.19 84 ILE A O 1
ATOM 674 N N . GLU A 1 85 ? -13.423 6.931 4.917 1.00 91.94 85 GLU A N 1
ATOM 675 C CA . GLU A 1 85 ? -14.300 6.214 3.983 1.00 91.94 85 GLU A CA 1
ATOM 676 C C . GLU A 1 85 ? -14.242 6.836 2.582 1.00 91.94 85 GLU A C 1
ATOM 678 O O . GLU A 1 85 ? -13.790 6.197 1.631 1.00 91.94 85 GLU A O 1
ATOM 683 N N . ARG A 1 86 ? -14.513 8.143 2.474 1.00 90.50 86 ARG A N 1
ATOM 684 C CA . ARG A 1 86 ? -14.440 8.886 1.206 1.00 90.50 86 ARG A CA 1
ATOM 685 C C . ARG A 1 86 ? -13.067 8.803 0.527 1.00 90.50 86 ARG A C 1
ATOM 687 O O . ARG A 1 86 ? -12.959 8.886 -0.699 1.00 90.50 86 ARG A O 1
ATOM 694 N N . TRP A 1 87 ? -11.975 8.733 1.286 1.00 90.44 87 TRP A N 1
ATOM 695 C CA . TRP A 1 87 ? -10.635 8.622 0.702 1.00 90.44 87 TRP A CA 1
ATOM 696 C C . TRP A 1 87 ? -10.339 7.211 0.206 1.00 90.44 87 TRP A C 1
ATOM 698 O O . TRP A 1 87 ? -9.737 7.074 -0.861 1.00 90.44 87 TRP A O 1
ATOM 708 N N . LEU A 1 88 ? -10.791 6.192 0.934 1.00 88.31 88 LEU A N 1
ATOM 709 C CA . LEU A 1 88 ? -10.580 4.788 0.590 1.00 88.31 88 LEU A CA 1
ATOM 710 C C . LEU A 1 88 ? -11.474 4.321 -0.566 1.00 88.31 88 LEU A C 1
ATOM 712 O O . LEU A 1 88 ? -10.993 3.573 -1.417 1.00 88.31 88 LEU A O 1
ATOM 716 N N . GLU A 1 89 ? -12.691 4.860 -0.703 1.00 86.31 89 GLU A N 1
ATOM 717 C CA . GLU A 1 89 ? -13.559 4.644 -1.877 1.00 86.31 89 GLU A CA 1
ATOM 718 C C . GLU A 1 89 ? -12.844 4.943 -3.203 1.00 86.31 89 GLU A C 1
ATOM 720 O O . GLU A 1 89 ? -13.056 4.283 -4.219 1.00 86.31 89 GLU A O 1
ATOM 725 N N . ASN A 1 90 ? -11.929 5.916 -3.206 1.00 79.56 90 ASN A N 1
ATOM 726 C CA . ASN A 1 90 ? -11.221 6.333 -4.412 1.00 79.56 90 ASN A CA 1
ATOM 727 C C . ASN A 1 90 ? -10.146 5.330 -4.901 1.00 79.56 90 ASN A C 1
ATOM 729 O O . ASN A 1 90 ? -9.441 5.660 -5.861 1.00 79.56 90 ASN A O 1
ATOM 733 N N . LYS A 1 91 ? -9.989 4.147 -4.269 1.00 67.88 91 LYS A N 1
ATOM 734 C CA . LYS A 1 91 ? -9.072 3.003 -4.557 1.00 67.88 91 LYS A CA 1
ATOM 735 C C . LYS A 1 91 ? -7.570 3.309 -4.751 1.00 67.88 91 LYS A C 1
ATOM 737 O O . LYS A 1 91 ? -6.747 2.403 -4.740 1.00 67.88 91 LYS A O 1
ATOM 742 N N . LYS A 1 92 ? -7.174 4.573 -4.923 1.00 70.00 92 LYS A N 1
ATOM 743 C CA . LYS A 1 92 ? -5.807 5.043 -5.235 1.00 70.00 92 LYS A CA 1
ATOM 744 C C . LYS A 1 92 ? -5.160 5.821 -4.085 1.00 70.00 92 LYS A C 1
ATOM 746 O O . LYS A 1 92 ? -4.157 6.511 -4.293 1.00 70.00 92 LYS A O 1
ATOM 751 N N . GLN A 1 93 ? -5.764 5.797 -2.901 1.00 83.88 93 GLN A N 1
ATOM 752 C CA . GLN A 1 93 ? -5.285 6.527 -1.730 1.00 83.88 93 GLN A CA 1
ATOM 753 C C . GLN A 1 93 ? -5.084 5.558 -0.573 1.00 83.88 93 GLN A C 1
ATOM 755 O O . GLN A 1 93 ? -5.896 4.664 -0.358 1.00 83.88 93 GLN A O 1
ATOM 760 N N . GLN A 1 94 ? -4.000 5.764 0.164 1.00 88.00 94 GLN A N 1
ATOM 761 C CA . GLN A 1 94 ? -3.771 5.118 1.451 1.00 88.00 94 GLN A CA 1
ATOM 762 C C . GLN A 1 94 ? -3.999 6.149 2.544 1.00 88.00 94 GLN A C 1
ATOM 764 O O . GLN A 1 94 ? -3.717 7.337 2.349 1.00 88.00 94 GLN A O 1
ATOM 769 N N . VAL A 1 95 ? -4.490 5.710 3.696 1.00 92.38 95 VAL A N 1
ATOM 770 C CA . VAL A 1 95 ? -4.766 6.616 4.809 1.00 92.38 95 VAL A CA 1
ATOM 771 C C . VAL A 1 95 ? -3.878 6.264 5.991 1.00 92.38 95 VAL A C 1
ATOM 773 O O . VAL A 1 95 ? -3.876 5.142 6.477 1.00 92.38 95 VAL A O 1
ATOM 776 N N . LYS A 1 96 ? -3.117 7.244 6.464 1.00 92.44 96 LYS A N 1
ATOM 777 C CA . LYS A 1 96 ? -2.310 7.166 7.675 1.00 92.44 96 LYS A CA 1
ATOM 778 C C . LYS A 1 96 ? -3.085 7.807 8.816 1.00 92.44 96 LYS A C 1
ATOM 780 O O . LYS A 1 96 ? -3.242 9.027 8.846 1.00 92.44 96 LYS A O 1
ATOM 785 N N . VAL A 1 97 ? -3.556 7.003 9.756 1.00 93.25 97 VAL A N 1
ATOM 786 C CA . VAL A 1 97 ? -4.176 7.482 10.993 1.00 93.25 97 VAL A CA 1
ATOM 787 C C . VAL A 1 97 ? -3.079 7.648 12.039 1.00 93.25 97 VAL A C 1
ATOM 789 O O . VAL A 1 97 ? -2.362 6.703 12.354 1.00 93.25 97 VAL A O 1
ATOM 792 N N . GLN A 1 98 ? -2.921 8.862 12.557 1.00 92.94 98 GLN A N 1
ATOM 793 C CA . GLN A 1 98 ? -1.918 9.221 13.553 1.00 92.94 98 GLN A CA 1
ATOM 794 C C . GLN A 1 98 ? -2.608 9.746 14.811 1.00 92.94 98 GLN A C 1
ATOM 796 O O . GLN A 1 98 ? -3.245 10.802 14.783 1.00 92.94 98 GLN A O 1
ATOM 801 N N . CYS A 1 99 ? -2.431 9.055 15.933 1.00 92.25 99 CYS A N 1
ATOM 802 C CA . CYS A 1 99 ? -2.763 9.594 17.241 1.00 92.25 99 CYS A CA 1
ATOM 803 C C . CYS A 1 99 ? -1.570 10.394 17.775 1.00 92.25 99 CYS A C 1
ATOM 805 O O . CYS A 1 99 ? -0.488 9.858 18.028 1.00 92.25 99 CYS A O 1
ATOM 807 N N . VAL A 1 100 ? -1.775 11.702 17.917 1.00 91.25 100 VAL A N 1
ATOM 808 C CA . VAL A 1 100 ? -0.735 12.651 18.317 1.00 91.25 100 VAL A CA 1
ATOM 809 C C . VAL A 1 100 ? -0.555 12.600 19.829 1.00 91.25 100 VAL A C 1
ATOM 811 O O . VAL A 1 100 ? -1.486 12.868 20.589 1.00 91.25 100 VAL A O 1
ATOM 814 N N . MET A 1 101 ? 0.664 12.307 20.275 1.00 89.56 101 MET A N 1
ATOM 815 C CA . MET A 1 101 ? 1.020 12.207 21.684 1.00 89.56 101 MET A CA 1
ATOM 816 C C . MET A 1 101 ? 2.230 13.095 21.983 1.00 89.56 101 MET A C 1
ATOM 818 O O . MET A 1 101 ? 3.377 12.778 21.674 1.00 89.56 101 MET A O 1
ATOM 822 N N . LYS A 1 102 ? 1.980 14.239 22.628 1.00 86.88 102 LYS A N 1
ATOM 823 C CA . LYS A 1 102 ? 2.999 15.252 22.927 1.00 86.88 102 LYS A CA 1
ATOM 824 C C . LYS A 1 102 ? 3.192 15.424 24.432 1.00 86.88 102 LYS A C 1
ATOM 826 O O . LYS A 1 102 ? 2.249 15.673 25.181 1.00 86.88 102 LYS A O 1
ATOM 831 N N . GLY A 1 103 ? 4.449 15.361 24.872 1.00 87.31 103 GLY A N 1
ATOM 832 C CA . GLY A 1 103 ? 4.838 15.637 26.256 1.00 87.31 103 GLY A CA 1
ATOM 833 C C . GLY A 1 103 ? 4.137 14.716 27.259 1.00 87.31 103 GLY A C 1
ATOM 834 O O . GLY A 1 103 ? 4.293 13.499 27.199 1.00 87.31 103 GLY A O 1
ATOM 835 N N . ARG A 1 104 ? 3.348 15.306 28.167 1.00 87.56 104 ARG A N 1
ATOM 836 C CA . ARG A 1 104 ? 2.648 14.597 29.258 1.00 87.56 104 ARG A CA 1
ATOM 837 C C . ARG A 1 104 ? 1.588 13.609 28.776 1.00 87.56 104 ARG A C 1
ATOM 839 O O . ARG A 1 104 ? 1.289 12.655 29.482 1.00 87.56 104 ARG A O 1
ATOM 846 N N . THR A 1 105 ? 1.055 13.784 27.568 1.00 86.38 105 THR A N 1
ATOM 847 C CA . THR A 1 105 ? 0.023 12.877 27.044 1.00 86.38 105 THR A CA 1
ATOM 848 C C . THR A 1 105 ? 0.579 11.495 26.700 1.00 86.38 105 THR A C 1
ATOM 850 O O . THR A 1 105 ? -0.195 10.566 26.506 1.00 86.38 105 THR A O 1
ATOM 853 N N . ARG A 1 106 ? 1.912 11.324 26.675 1.00 85.69 106 ARG A N 1
ATOM 854 C CA . ARG A 1 106 ? 2.557 10.015 26.502 1.00 85.69 106 ARG A CA 1
ATOM 855 C C . ARG A 1 106 ? 2.224 9.015 27.609 1.00 85.69 106 ARG A C 1
ATOM 857 O O . ARG A 1 106 ? 2.280 7.819 27.366 1.00 85.69 106 ARG A O 1
ATOM 864 N N . MET A 1 107 ? 1.841 9.498 28.791 1.00 87.94 107 MET A N 1
ATOM 865 C CA . MET A 1 107 ? 1.400 8.642 29.895 1.00 87.94 107 MET A CA 1
ATOM 866 C C . MET A 1 107 ? 0.074 7.927 29.590 1.00 87.94 107 MET A C 1
ATOM 868 O O . MET A 1 107 ? -0.162 6.841 30.104 1.00 87.94 107 MET A O 1
ATOM 872 N N . PHE A 1 108 ? -0.762 8.491 28.713 1.00 89.31 108 PHE A N 1
ATOM 873 C CA . PHE A 1 108 ? -2.068 7.939 28.336 1.00 89.31 108 PHE A CA 1
ATOM 874 C C . PHE A 1 108 ? -2.001 7.057 27.083 1.00 89.31 108 PHE A C 1
ATOM 876 O O . PHE A 1 108 ? -2.941 6.995 26.293 1.00 89.31 108 PHE A O 1
ATOM 883 N N . GLU A 1 109 ? -0.886 6.355 26.886 1.00 88.12 109 GLU A N 1
ATOM 884 C CA . GLU A 1 109 ? -0.711 5.460 25.741 1.00 88.12 109 GLU A CA 1
ATOM 885 C C . GLU A 1 109 ? -1.770 4.350 25.688 1.00 88.12 109 GLU A C 1
ATOM 887 O O . GLU A 1 109 ? -2.230 4.003 24.604 1.00 88.12 109 GLU A O 1
ATOM 892 N N . GLY A 1 110 ? -2.186 3.820 26.844 1.00 89.00 110 GLY A N 1
ATOM 893 C CA . GLY A 1 110 ? -3.227 2.790 26.917 1.00 89.00 110 GLY A CA 1
ATOM 894 C C . GLY A 1 110 ? -4.551 3.259 26.309 1.00 89.00 110 GLY A C 1
ATOM 895 O O . GLY A 1 110 ? -5.082 2.597 25.424 1.00 89.00 110 GLY A O 1
ATOM 896 N N . GLN A 1 111 ? -5.011 4.453 26.696 1.00 90.38 111 GLN A N 1
ATOM 897 C CA . GLN A 1 111 ? -6.231 5.061 26.148 1.00 90.38 111 GLN A CA 1
ATOM 898 C C . GLN A 1 111 ? -6.094 5.365 24.654 1.00 90.38 111 GLN A C 1
ATOM 900 O O . GLN A 1 111 ? -7.023 5.162 23.878 1.00 90.38 111 GLN A O 1
ATOM 905 N N . ALA A 1 112 ? -4.918 5.829 24.226 1.00 90.50 112 ALA A N 1
ATOM 906 C CA . ALA A 1 112 ? -4.662 6.089 22.817 1.00 90.50 112 ALA A CA 1
ATOM 907 C C . ALA A 1 112 ? -4.680 4.798 21.978 1.00 90.50 112 ALA A C 1
ATOM 909 O O . ALA A 1 112 ? -5.178 4.810 20.855 1.00 90.50 112 ALA A O 1
ATOM 910 N N . ARG A 1 113 ? -4.181 3.676 22.511 1.00 89.38 113 ARG A N 1
ATOM 911 C CA . ARG A 1 113 ? -4.270 2.362 21.853 1.00 89.38 113 ARG A CA 1
ATOM 912 C C . ARG A 1 113 ? -5.703 1.854 21.768 1.00 89.38 113 ARG A C 1
ATOM 914 O O . ARG A 1 113 ? -6.100 1.395 20.704 1.00 89.38 113 ARG A O 1
ATOM 921 N N . GLU A 1 114 ? -6.470 1.976 22.845 1.00 90.06 114 GLU A N 1
ATOM 922 C CA . GLU A 1 114 ? -7.889 1.604 22.870 1.00 90.06 114 GLU A CA 1
ATOM 923 C C . GLU A 1 114 ? -8.696 2.402 21.837 1.00 90.06 114 GLU A C 1
ATOM 925 O O . GLU A 1 114 ? -9.466 1.833 21.066 1.00 90.06 114 GLU A O 1
ATOM 930 N N . LEU A 1 115 ? -8.438 3.710 21.732 1.00 91.38 115 LEU A N 1
ATOM 931 C CA . LEU A 1 115 ? -9.040 4.561 20.709 1.00 91.38 115 LEU A CA 1
ATOM 932 C C . LEU A 1 115 ? -8.681 4.107 19.286 1.00 91.38 115 LEU A C 1
ATOM 934 O O . LEU A 1 115 ? -9.542 4.099 18.409 1.00 91.38 115 LEU A O 1
ATOM 938 N N . MET A 1 116 ? -7.424 3.730 19.040 1.00 90.50 116 MET A N 1
ATOM 939 C CA . MET A 1 116 ? -6.992 3.236 17.726 1.00 90.50 116 MET A CA 1
ATOM 940 C C . MET A 1 116 ? -7.645 1.893 17.375 1.00 90.50 116 MET A C 1
ATOM 942 O O . MET A 1 116 ? -8.013 1.692 16.220 1.00 90.50 116 MET A O 1
ATOM 946 N N . GLU A 1 117 ? -7.844 1.006 18.353 1.00 89.62 117 GLU A N 1
ATOM 947 C CA . GLU A 1 117 ? -8.562 -0.259 18.154 1.00 89.62 117 GLU A CA 1
ATOM 948 C C . GLU A 1 117 ? -10.059 -0.026 17.903 1.00 89.62 117 GLU A C 1
ATOM 950 O O . GLU A 1 117 ? -10.643 -0.648 17.018 1.00 89.62 117 GLU A O 1
ATOM 955 N N . ARG A 1 118 ? -10.677 0.936 18.599 1.00 89.94 118 ARG A N 1
ATOM 956 C CA . ARG A 1 118 ? -12.054 1.359 18.310 1.00 89.94 118 ARG A CA 1
ATOM 957 C C . ARG A 1 118 ? -12.190 1.864 16.874 1.00 89.94 118 ARG A C 1
ATOM 959 O O . ARG A 1 118 ? -13.077 1.416 16.154 1.00 89.94 118 ARG A O 1
ATOM 966 N N . VAL A 1 119 ? -11.280 2.737 16.434 1.00 90.81 119 VAL A N 1
ATOM 967 C CA . VAL A 1 119 ? -11.239 3.209 15.039 1.00 90.81 119 VAL A CA 1
ATOM 968 C C . VAL A 1 119 ? -11.121 2.033 14.079 1.00 90.81 119 VAL A C 1
ATOM 970 O O . VAL A 1 119 ? -11.848 1.993 13.094 1.00 90.81 119 VAL A O 1
ATOM 973 N N . ARG A 1 120 ? -10.242 1.068 14.373 1.00 89.38 120 ARG A N 1
ATOM 974 C CA . ARG A 1 120 ? -10.039 -0.131 13.556 1.00 89.38 120 ARG A CA 1
ATOM 975 C C . ARG A 1 120 ? -11.327 -0.944 13.385 1.00 89.38 120 ARG A C 1
ATOM 977 O O . ARG A 1 120 ? -11.638 -1.333 12.264 1.00 89.38 120 ARG A O 1
ATOM 984 N N . ARG A 1 121 ? -12.084 -1.161 14.465 1.00 88.56 121 ARG A N 1
ATOM 985 C CA . ARG A 1 121 ? -13.377 -1.866 14.419 1.00 88.56 121 ARG A CA 1
ATOM 986 C C . ARG A 1 121 ? -14.405 -1.128 13.569 1.00 88.56 121 ARG A C 1
ATOM 988 O O . ARG A 1 121 ? -15.079 -1.744 12.753 1.00 88.56 121 ARG A O 1
ATOM 995 N N . GLU A 1 122 ? -14.497 0.190 13.721 1.00 89.88 122 GLU A N 1
ATOM 996 C CA . GLU A 1 122 ? -15.469 0.998 12.977 1.00 89.88 122 GLU A CA 1
ATOM 997 C C . GLU A 1 122 ? -15.143 1.050 11.468 1.00 89.88 122 GLU A C 1
ATOM 999 O O . GLU A 1 122 ? -16.057 1.001 10.644 1.00 89.88 122 GLU A O 1
ATOM 1004 N N . VAL A 1 123 ? -13.858 1.059 11.082 1.00 89.75 123 VAL A N 1
ATOM 1005 C CA . VAL A 1 123 ? -13.440 1.054 9.662 1.00 89.75 123 VAL A CA 1
ATOM 1006 C C . VAL A 1 123 ? -13.375 -0.335 9.017 1.00 89.75 123 VAL A C 1
ATOM 1008 O O . VAL A 1 123 ? -13.197 -0.412 7.803 1.00 89.75 123 VAL A O 1
ATOM 1011 N N . ALA A 1 124 ? -13.535 -1.421 9.780 1.00 87.62 124 ALA A N 1
ATOM 1012 C CA . ALA A 1 124 ? -13.352 -2.799 9.303 1.00 87.62 124 ALA A CA 1
ATOM 1013 C C . ALA A 1 124 ? -14.205 -3.158 8.071 1.00 87.62 124 ALA A C 1
ATOM 1015 O O . ALA A 1 124 ? -13.794 -3.968 7.246 1.00 87.62 124 ALA A O 1
ATOM 1016 N N . HIS A 1 125 ? -15.366 -2.517 7.915 1.00 86.31 125 HIS A N 1
ATOM 1017 C CA . HIS A 1 125 ? -16.283 -2.729 6.793 1.00 86.31 125 HIS A CA 1
ATOM 1018 C C . HIS A 1 125 ? -15.703 -2.302 5.434 1.00 86.31 125 HIS A C 1
ATOM 1020 O O . HIS A 1 125 ? -16.093 -2.846 4.407 1.00 86.31 125 HIS A O 1
ATOM 1026 N N . PHE A 1 126 ? -14.785 -1.330 5.405 1.00 86.69 126 PHE A N 1
ATOM 1027 C CA . PHE A 1 126 ? -14.273 -0.745 4.156 1.00 86.69 126 PHE A CA 1
ATOM 1028 C C . PHE A 1 126 ? -12.746 -0.587 4.107 1.00 86.69 126 PHE A C 1
ATOM 1030 O O . PHE A 1 126 ? -12.195 -0.258 3.048 1.00 86.69 126 PHE A O 1
ATOM 1037 N N . ALA A 1 127 ? -12.054 -0.796 5.229 1.00 87.38 127 ALA A N 1
ATOM 1038 C CA . ALA A 1 127 ? -10.616 -0.613 5.350 1.00 87.38 127 ALA A CA 1
ATOM 1039 C C . ALA A 1 127 ? -9.927 -1.800 6.029 1.00 87.38 127 ALA A C 1
ATOM 1041 O O . ALA A 1 127 ? -10.354 -2.268 7.083 1.00 87.38 127 ALA A O 1
ATOM 1042 N N . LYS A 1 128 ? -8.776 -2.187 5.475 1.00 87.81 128 LYS A N 1
ATOM 1043 C CA . LYS A 1 128 ? -7.874 -3.198 6.024 1.00 87.81 128 LYS A CA 1
ATOM 1044 C C . LYS A 1 128 ? -6.613 -2.525 6.541 1.00 87.81 128 LYS A C 1
ATOM 1046 O O . LYS A 1 128 ? -6.031 -1.664 5.871 1.00 87.81 128 LYS A O 1
ATOM 1051 N N . VAL A 1 129 ? -6.154 -2.927 7.722 1.00 87.19 129 VAL A N 1
ATOM 1052 C CA . VAL A 1 129 ? -4.892 -2.424 8.278 1.00 87.19 129 VAL A CA 1
ATOM 1053 C C . VAL A 1 129 ? -3.715 -3.018 7.506 1.00 87.19 129 VAL A C 1
ATOM 1055 O O . VAL A 1 129 ? -3.578 -4.233 7.370 1.00 87.19 129 VAL A O 1
ATOM 1058 N N . ALA A 1 130 ? -2.842 -2.156 6.990 1.00 76.75 130 ALA A N 1
ATOM 1059 C CA . ALA A 1 130 ? -1.643 -2.582 6.285 1.00 76.75 130 ALA A CA 1
ATOM 1060 C C . ALA A 1 130 ? -0.622 -3.161 7.279 1.00 76.75 130 ALA A C 1
ATOM 1062 O O . ALA A 1 130 ? -0.202 -2.467 8.205 1.00 76.75 130 ALA A O 1
ATOM 1063 N N . GLY A 1 131 ? -0.201 -4.411 7.067 1.00 68.94 131 GLY A N 1
ATOM 1064 C CA . GLY A 1 131 ? 0.791 -5.088 7.910 1.00 68.94 131 GLY A CA 1
ATOM 1065 C C . GLY A 1 131 ? 0.228 -5.733 9.180 1.00 68.94 131 GLY A C 1
ATOM 1066 O O . GLY A 1 131 ? 1.013 -6.154 10.028 1.00 68.94 131 GLY A O 1
ATOM 1067 N N . ALA A 1 132 ? -1.101 -5.836 9.307 1.00 60.62 132 ALA A N 1
ATOM 1068 C CA . ALA A 1 132 ? -1.758 -6.668 10.315 1.00 60.62 132 ALA A CA 1
ATOM 1069 C C . ALA A 1 132 ? -1.681 -8.159 9.928 1.00 60.62 132 ALA A C 1
ATOM 1071 O O . ALA A 1 132 ? -2.698 -8.824 9.770 1.00 60.62 132 ALA A O 1
ATOM 1072 N N . ASP A 1 133 ? -0.464 -8.669 9.751 1.00 51.75 133 ASP A N 1
ATOM 1073 C CA . ASP A 1 133 ? -0.186 -10.094 9.578 1.00 51.75 133 ASP A CA 1
ATOM 1074 C C . ASP A 1 133 ? 0.433 -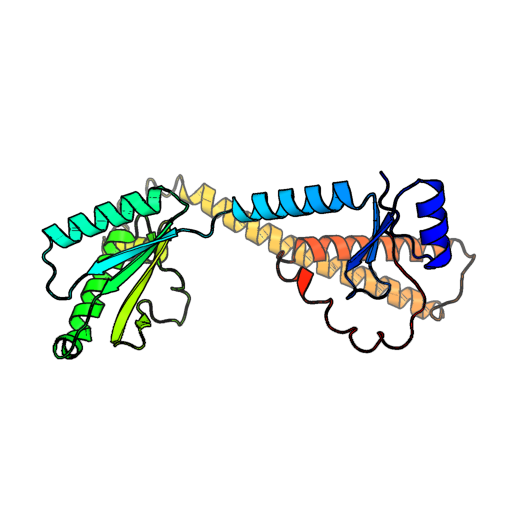10.652 10.869 1.00 51.75 133 ASP A C 1
ATOM 1076 O O . ASP A 1 133 ? 1.083 -9.925 11.630 1.00 51.75 133 ASP A O 1
ATOM 1080 N N . LYS A 1 134 ? 0.191 -11.948 11.117 1.00 45.78 134 LYS A N 1
ATOM 1081 C CA . LYS A 1 134 ? 0.552 -12.738 12.312 1.00 45.78 134 LYS A CA 1
ATOM 1082 C C . LYS A 1 134 ? 1.925 -12.338 12.899 1.00 45.78 134 LYS A C 1
ATOM 1084 O O . LYS A 1 134 ? 2.952 -12.859 12.480 1.00 45.78 134 LYS A O 1
ATOM 1089 N N . GLY A 1 135 ? 1.942 -11.433 13.886 1.00 45.53 135 GLY A N 1
ATOM 1090 C CA . GLY A 1 135 ? 3.134 -11.109 14.689 1.00 45.53 135 GLY A CA 1
ATOM 1091 C C . GLY A 1 135 ? 3.573 -9.639 14.754 1.00 45.53 135 GLY A C 1
ATOM 1092 O O . GLY A 1 135 ? 4.391 -9.320 15.616 1.00 45.53 135 GLY A O 1
ATOM 1093 N N . ASN A 1 136 ? 3.033 -8.729 13.933 1.00 51.03 136 ASN A N 1
ATOM 1094 C CA . ASN A 1 136 ? 3.360 -7.296 14.022 1.00 51.03 136 ASN A CA 1
ATOM 1095 C C . ASN A 1 136 ? 2.295 -6.495 14.797 1.00 51.03 136 ASN A C 1
ATOM 1097 O O . ASN A 1 136 ? 1.100 -6.738 14.626 1.00 51.03 136 ASN A O 1
ATOM 1101 N N . PRO A 1 137 ? 2.688 -5.519 15.643 1.00 58.28 137 PRO A N 1
ATOM 1102 C CA . PRO A 1 137 ? 1.725 -4.691 16.357 1.00 58.28 137 PRO A CA 1
ATOM 1103 C C . PRO A 1 137 ? 0.924 -3.826 15.374 1.00 58.28 137 PRO A C 1
ATOM 1105 O O . PRO A 1 137 ? 1.491 -3.002 14.657 1.00 58.28 137 PRO A O 1
ATOM 1108 N N . THR A 1 138 ? -0.406 -3.965 15.411 1.00 63.81 138 THR A N 1
ATOM 1109 C CA . THR A 1 138 ? -1.403 -3.211 14.620 1.00 63.81 138 THR A CA 1
ATOM 1110 C C . THR A 1 138 ? -1.182 -1.695 14.645 1.00 63.81 138 THR A C 1
ATOM 1112 O O . THR A 1 138 ? -1.503 -0.983 13.694 1.00 63.81 138 THR A O 1
ATOM 1115 N N . VAL A 1 139 ? -0.605 -1.191 15.738 1.00 72.00 139 VAL A N 1
ATOM 1116 C CA . VAL A 1 139 ? -0.278 0.218 15.939 1.00 72.00 139 VAL A CA 1
ATOM 1117 C C . VAL A 1 139 ? 1.225 0.354 16.158 1.00 72.00 139 VAL A C 1
ATOM 1119 O O . VAL A 1 139 ? 1.776 -0.123 17.153 1.00 72.00 139 VAL A O 1
ATOM 1122 N N . THR A 1 140 ? 1.891 1.046 15.237 1.00 80.25 140 THR A N 1
ATOM 1123 C CA . THR A 1 140 ? 3.331 1.314 15.308 1.00 80.25 140 THR A CA 1
ATOM 1124 C C . THR A 1 140 ? 3.581 2.626 16.049 1.00 80.25 140 THR A C 1
ATOM 1126 O O . THR A 1 140 ? 2.871 3.610 15.840 1.00 80.25 140 THR A O 1
ATOM 1129 N N . LYS A 1 141 ? 4.607 2.673 16.907 1.00 80.94 141 LYS A N 1
ATOM 1130 C CA . LYS A 1 141 ? 5.100 3.936 17.472 1.00 80.94 141 LYS A CA 1
ATOM 1131 C C . LYS A 1 141 ? 6.041 4.607 16.481 1.00 80.94 141 LYS A C 1
ATOM 1133 O O . LYS A 1 141 ? 7.018 3.998 16.058 1.00 80.94 141 LYS A O 1
ATOM 1138 N N . ASP A 1 142 ? 5.786 5.869 16.158 1.00 77.62 142 ASP A N 1
ATOM 1139 C CA . ASP A 1 142 ? 6.782 6.711 15.500 1.00 77.62 142 ASP A CA 1
ATOM 1140 C C . ASP A 1 142 ? 7.966 6.919 16.459 1.00 77.62 142 ASP A C 1
ATOM 1142 O O . ASP A 1 142 ? 7.777 6.952 17.678 1.00 77.62 142 ASP A O 1
ATOM 1146 N N . GLY A 1 143 ? 9.178 7.160 15.952 1.00 77.25 143 GLY A N 1
ATOM 1147 C CA . GLY A 1 143 ? 10.348 7.490 16.788 1.00 77.25 143 GLY A CA 1
ATOM 1148 C C . GLY A 1 143 ? 10.136 8.731 17.676 1.00 77.25 143 GLY A C 1
ATOM 1149 O O . GLY A 1 143 ? 10.892 8.988 18.609 1.00 77.25 143 GLY A O 1
ATOM 1150 N N . ARG A 1 144 ? 9.065 9.494 17.416 1.00 77.44 144 ARG A N 1
ATOM 1151 C CA . ARG A 1 144 ? 8.592 10.645 18.200 1.00 77.44 144 ARG A CA 1
ATOM 1152 C C . ARG A 1 144 ? 7.559 10.297 19.281 1.00 77.44 144 ARG A C 1
ATOM 1154 O O . ARG A 1 144 ? 7.151 11.191 20.021 1.00 77.44 144 ARG A O 1
ATOM 1161 N N . GLY A 1 145 ? 7.146 9.039 19.402 1.00 81.06 145 GLY A N 1
ATOM 1162 C CA . GLY A 1 145 ? 6.166 8.564 20.382 1.00 81.06 145 GLY A CA 1
ATOM 1163 C C . GLY A 1 145 ? 4.697 8.768 19.996 1.00 81.06 145 GLY A C 1
ATOM 1164 O O . GLY A 1 145 ? 3.837 8.552 20.844 1.00 81.06 145 GLY A O 1
ATOM 1165 N N . ASP A 1 146 ? 4.410 9.173 18.757 1.00 88.06 146 ASP A N 1
ATOM 1166 C CA . ASP A 1 146 ? 3.048 9.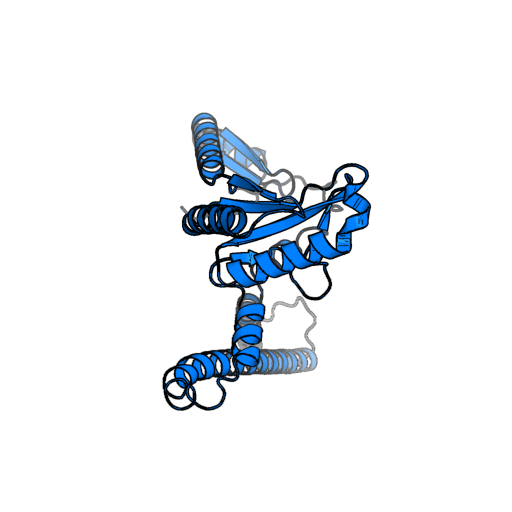164 18.212 1.00 88.06 146 ASP A CA 1
ATOM 1167 C C . ASP A 1 146 ? 2.657 7.736 17.812 1.00 88.06 146 ASP A C 1
ATOM 1169 O O . ASP A 1 146 ? 3.509 6.954 17.388 1.00 88.06 146 ASP A O 1
ATOM 1173 N N . LEU A 1 147 ? 1.374 7.399 17.911 1.00 88.88 147 LEU A N 1
ATOM 1174 C CA . LEU A 1 147 ? 0.853 6.109 17.458 1.00 88.88 147 LEU A CA 1
ATOM 1175 C C . LEU A 1 147 ? 0.343 6.238 16.023 1.00 88.88 147 LEU A C 1
ATOM 1177 O O . LEU A 1 147 ? -0.387 7.175 15.707 1.00 88.88 147 LEU A O 1
ATOM 1181 N N . ILE A 1 148 ? 0.730 5.310 15.153 1.00 90.62 148 ILE A N 1
ATOM 1182 C CA . ILE A 1 148 ? 0.416 5.336 13.725 1.00 90.62 148 ILE A CA 1
ATOM 1183 C C . ILE A 1 148 ? -0.198 4.001 13.309 1.00 90.62 148 ILE A C 1
ATOM 1185 O O . ILE A 1 148 ? 0.293 2.936 13.680 1.00 90.62 148 ILE A O 1
ATOM 1189 N N . MET A 1 149 ? -1.234 4.082 12.480 1.00 90.31 149 MET A N 1
ATOM 1190 C CA . MET A 1 149 ? -1.845 2.963 11.774 1.00 90.31 149 MET A CA 1
ATOM 1191 C C . MET A 1 149 ? -2.017 3.330 10.298 1.00 90.31 149 MET A C 1
ATOM 1193 O O . MET A 1 149 ? -2.416 4.449 9.968 1.00 90.31 149 MET A O 1
ATOM 1197 N N . MET A 1 150 ? -1.701 2.393 9.409 1.00 89.81 150 MET A N 1
ATOM 1198 C CA . MET A 1 150 ? -1.864 2.551 7.965 1.00 89.81 150 MET A CA 1
ATOM 1199 C C . MET A 1 150 ? -3.078 1.747 7.505 1.00 89.81 150 MET A C 1
ATOM 1201 O O . MET A 1 150 ? -3.195 0.569 7.830 1.00 89.81 150 MET A O 1
ATOM 1205 N N . LEU A 1 151 ? -3.963 2.379 6.741 1.00 89.69 151 LEU A N 1
ATOM 1206 C CA . LEU A 1 151 ? -5.182 1.788 6.202 1.00 89.69 151 LEU A CA 1
ATOM 1207 C C . LEU A 1 151 ? -5.102 1.707 4.677 1.00 89.69 151 LEU A C 1
ATOM 1209 O O . LEU A 1 151 ? -4.785 2.694 3.999 1.00 89.69 151 LEU A O 1
ATOM 1213 N N . ASN A 1 152 ? -5.432 0.527 4.164 1.00 88.81 152 ASN A N 1
ATOM 1214 C CA . ASN A 1 152 ? -5.659 0.237 2.757 1.00 88.81 152 ASN A CA 1
ATOM 1215 C C . ASN A 1 152 ? -7.161 0.058 2.505 1.00 88.81 152 ASN A C 1
ATOM 1217 O O . ASN A 1 152 ? -7.918 -0.250 3.422 1.00 88.81 152 ASN A O 1
ATOM 1221 N N . ALA A 1 153 ? -7.586 0.246 1.257 1.00 86.69 153 ALA A N 1
ATOM 1222 C CA . ALA A 1 153 ? -8.966 -0.014 0.860 1.00 86.69 153 ALA A CA 1
ATOM 1223 C C . ALA A 1 153 ? -9.244 -1.526 0.821 1.00 86.69 153 ALA A C 1
ATOM 1225 O O . ALA A 1 153 ? -8.380 -2.293 0.390 1.00 86.69 153 ALA A O 1
ATOM 1226 N N . GLY A 1 154 ? -10.448 -1.922 1.230 1.00 86.06 154 GLY A N 1
ATOM 1227 C CA . GLY A 1 154 ? -10.909 -3.312 1.274 1.00 86.06 154 GLY A CA 1
ATOM 1228 C C . GLY A 1 154 ? -11.323 -3.723 2.691 1.00 86.06 154 GLY A C 1
ATOM 1229 O O . GLY A 1 154 ? -10.771 -3.177 3.642 1.00 86.06 154 GLY A O 1
ATOM 1230 N N . PRO A 1 155 ? -12.287 -4.642 2.851 1.00 84.69 155 PRO A N 1
ATOM 1231 C CA . PRO A 1 155 ? -12.768 -5.059 4.166 1.00 84.69 155 PRO A CA 1
ATOM 1232 C C . PRO A 1 155 ? -11.703 -5.846 4.950 1.00 84.69 155 PRO A C 1
ATOM 1234 O O . PRO A 1 155 ? -10.916 -6.603 4.375 1.00 84.69 155 PRO A O 1
ATOM 1237 N N . ASP A 1 156 ? -11.684 -5.682 6.275 1.00 82.81 156 ASP A N 1
ATOM 1238 C CA . ASP A 1 156 ? -10.882 -6.508 7.184 1.00 82.81 156 ASP A CA 1
ATOM 1239 C C . ASP A 1 156 ? -11.705 -7.729 7.619 1.00 82.81 156 ASP A C 1
ATOM 1241 O O . ASP A 1 156 ? -12.473 -7.685 8.584 1.00 82.81 156 ASP A O 1
ATOM 1245 N N . THR A 1 157 ? -11.555 -8.831 6.881 1.00 79.69 157 THR A N 1
ATOM 1246 C CA . THR A 1 157 ? -12.309 -10.076 7.097 1.00 79.69 157 THR A CA 1
ATOM 1247 C C . THR A 1 157 ? -12.111 -10.654 8.499 1.00 79.69 157 THR A C 1
ATOM 1249 O O . THR A 1 157 ? -13.042 -11.229 9.057 1.00 79.69 157 THR A O 1
ATOM 1252 N N . ALA A 1 158 ? -10.946 -10.452 9.122 1.00 80.31 158 ALA A N 1
ATOM 1253 C CA . ALA A 1 158 ? -10.662 -10.972 10.459 1.00 80.31 158 ALA A CA 1
ATOM 1254 C C . ALA A 1 158 ? -11.519 -10.300 11.542 1.00 80.31 158 ALA A C 1
ATOM 1256 O O . ALA A 1 158 ? -12.018 -10.968 12.446 1.00 80.31 158 ALA A O 1
ATOM 1257 N N . ILE A 1 159 ? -11.706 -8.983 11.450 1.00 81.44 159 ILE A N 1
ATOM 1258 C CA . ILE A 1 159 ? -12.511 -8.235 12.422 1.00 81.44 159 ILE A CA 1
ATOM 1259 C C . ILE A 1 159 ? -13.992 -8.457 12.159 1.00 81.44 159 ILE A C 1
ATOM 1261 O O . ILE A 1 159 ? -14.757 -8.601 13.105 1.00 81.44 159 ILE A O 1
ATOM 1265 N N . LEU A 1 160 ? -14.405 -8.509 10.892 1.00 79.62 160 LEU A N 1
ATOM 1266 C CA . LEU A 1 160 ? -15.799 -8.778 10.551 1.00 79.62 160 LEU A CA 1
ATOM 1267 C C . LEU A 1 160 ? -16.235 -10.155 11.069 1.00 79.62 160 LEU A C 1
ATOM 1269 O O . LEU A 1 160 ? -17.277 -10.237 11.711 1.00 79.62 160 LEU A O 1
ATOM 1273 N N . LYS A 1 161 ? -15.400 -11.195 10.918 1.00 81.38 161 LYS A N 1
ATOM 1274 C CA . LYS A 1 161 ? -15.643 -12.515 11.527 1.00 81.38 161 LYS A CA 1
ATOM 1275 C C . LYS A 1 161 ? -15.788 -12.420 13.054 1.00 81.38 161 LYS A C 1
ATOM 1277 O O . LYS A 1 161 ? -16.770 -12.913 13.598 1.00 81.38 161 LYS A O 1
ATOM 1282 N N . GLN A 1 162 ? -14.895 -11.697 13.737 1.00 81.06 162 GLN A N 1
ATOM 1283 C CA . GLN A 1 162 ? -14.992 -11.478 15.192 1.00 81.06 162 GLN A CA 1
ATOM 1284 C C . GLN A 1 162 ? -16.269 -10.732 15.604 1.00 81.06 162 GLN A C 1
ATOM 1286 O O . GLN A 1 162 ? -16.910 -11.104 16.580 1.00 81.06 162 GLN A O 1
ATOM 1291 N N . LEU A 1 163 ? -16.671 -9.698 14.863 1.00 78.06 163 LEU A N 1
ATOM 1292 C CA . LEU A 1 163 ? -17.891 -8.938 15.145 1.00 78.06 163 LEU A CA 1
ATOM 1293 C C . LEU A 1 163 ? -19.152 -9.785 14.927 1.00 78.06 163 LEU A C 1
ATOM 1295 O O . LEU A 1 163 ? -20.104 -9.668 15.696 1.00 78.06 163 LEU A O 1
ATOM 1299 N N . VAL A 1 164 ? -19.159 -10.655 13.914 1.00 76.94 164 VAL A N 1
ATOM 1300 C CA . VAL A 1 164 ? -20.253 -11.604 13.649 1.00 76.94 164 VAL A CA 1
ATOM 1301 C C . VAL A 1 164 ? -20.343 -12.668 14.751 1.00 76.94 164 VAL A C 1
ATOM 1303 O O . VAL A 1 164 ? -21.445 -12.997 15.202 1.00 76.94 164 VAL A O 1
ATOM 1306 N N . GLU A 1 165 ? -19.204 -13.159 15.244 1.00 77.75 165 GLU A N 1
ATOM 1307 C CA . GLU A 1 165 ? -19.135 -14.068 16.394 1.00 77.75 165 GLU A CA 1
ATOM 1308 C C . GLU A 1 165 ? -19.624 -13.401 17.692 1.00 77.75 165 GLU A C 1
ATOM 1310 O O . GLU A 1 165 ? -20.433 -13.987 18.417 1.00 77.75 165 GLU A O 1
ATOM 1315 N N . GLU A 1 166 ? -19.193 -12.163 17.962 1.00 75.69 166 GLU A N 1
ATOM 1316 C CA . GLU A 1 166 ? -19.624 -11.354 19.113 1.00 75.69 166 GLU A CA 1
ATOM 1317 C C . GLU A 1 166 ? -21.129 -11.020 19.057 1.00 75.69 166 GLU A C 1
ATOM 1319 O O . GLU A 1 166 ? -21.796 -10.986 20.093 1.00 75.69 166 GLU A O 1
ATOM 1324 N N . ALA A 1 167 ? -21.693 -10.821 17.860 1.00 71.19 167 ALA A N 1
ATOM 1325 C CA . ALA A 1 167 ? -23.107 -10.501 17.652 1.00 71.19 167 ALA A CA 1
ATOM 1326 C C . ALA A 1 167 ? -24.068 -11.699 17.822 1.00 71.19 167 ALA A C 1
ATOM 1328 O O . ALA A 1 167 ? -25.285 -11.524 17.735 1.00 71.19 167 ALA A O 1
ATOM 1329 N N . GLY A 1 168 ? -23.571 -12.913 18.098 1.00 54.66 168 GLY A N 1
ATOM 1330 C CA . GLY A 1 168 ? -24.418 -14.046 18.497 1.00 54.66 168 GLY A CA 1
ATOM 1331 C C . GLY A 1 168 ? -25.348 -14.578 17.397 1.00 54.66 168 GLY A C 1
ATOM 1332 O O . GLY A 1 168 ? -26.423 -15.108 17.684 1.00 54.66 168 GLY A O 1
ATOM 1333 N N . GLY A 1 169 ? -24.942 -14.470 16.133 1.00 46.50 169 GLY A N 1
ATOM 1334 C CA . GLY A 1 169 ? -25.768 -14.786 14.965 1.00 46.50 169 GLY A CA 1
ATOM 1335 C C . GLY A 1 169 ? -25.885 -16.261 14.566 1.00 46.50 169 GLY A C 1
ATOM 1336 O O . GLY A 1 169 ? -26.370 -16.532 13.476 1.00 46.50 169 GLY A O 1
ATOM 1337 N N . LYS A 1 170 ? -25.512 -17.241 15.404 1.00 43.47 170 LYS A N 1
ATOM 1338 C CA . LYS A 1 170 ? -25.558 -18.677 15.028 1.00 43.47 170 LYS A CA 1
ATOM 1339 C C . LYS A 1 170 ? -26.970 -19.265 14.817 1.00 43.47 170 LYS A C 1
ATOM 1341 O O . LYS A 1 170 ? -27.092 -20.458 14.568 1.00 43.47 170 LYS A O 1
ATOM 1346 N N . LYS A 1 171 ? -28.053 -18.483 14.937 1.00 42.84 171 LYS A N 1
ATOM 1347 C CA . LYS A 1 171 ? -29.438 -19.006 14.868 1.00 42.84 171 LYS A CA 1
ATOM 1348 C C . LYS A 1 171 ? -30.351 -18.422 13.790 1.00 42.84 171 LYS A C 1
ATOM 1350 O O . LYS A 1 171 ? -31.422 -18.985 13.592 1.00 42.84 171 LYS A O 1
ATOM 1355 N N . ALA A 1 172 ? -29.966 -17.346 13.105 1.00 38.38 172 ALA A N 1
ATOM 1356 C CA . ALA A 1 172 ? -30.814 -16.731 12.075 1.00 38.38 172 ALA A CA 1
ATOM 1357 C C . ALA A 1 172 ? -30.198 -16.775 10.668 1.00 38.38 172 ALA A C 1
ATOM 1359 O O . ALA A 1 172 ? -30.947 -16.888 9.706 1.00 38.38 172 ALA A O 1
ATOM 1360 N N . LEU A 1 173 ? -28.863 -16.767 10.549 1.00 41.69 173 LEU A N 1
ATOM 1361 C CA . LEU A 1 173 ? -28.180 -16.793 9.249 1.00 41.69 173 LEU A CA 1
ATOM 1362 C C . LEU A 1 173 ? -28.036 -18.205 8.651 1.00 41.69 173 LEU A C 1
ATOM 1364 O O . LEU A 1 173 ? -27.912 -18.332 7.444 1.00 41.69 173 LEU A O 1
ATOM 1368 N N . LYS A 1 174 ? -28.182 -19.271 9.456 1.00 36.84 174 LYS A N 1
ATOM 1369 C CA . LYS A 1 174 ? -28.093 -20.688 9.029 1.00 36.84 174 LYS A CA 1
ATOM 1370 C C . LYS A 1 174 ? -29.230 -21.158 8.094 1.00 36.84 174 LYS A C 1
ATOM 1372 O O . LYS A 1 174 ? -29.455 -22.344 7.964 1.00 36.84 174 LYS A O 1
ATOM 1377 N N . ARG A 1 175 ? -30.053 -20.250 7.564 1.00 44.09 175 ARG A N 1
ATOM 1378 C CA . ARG A 1 175 ? -31.118 -20.558 6.587 1.00 44.09 175 ARG A CA 1
ATOM 1379 C C . ARG A 1 175 ? -30.992 -19.768 5.289 1.00 44.09 175 ARG A C 1
ATOM 1381 O O . ARG A 1 175 ? -31.777 -20.007 4.389 1.00 44.09 175 ARG A O 1
ATOM 1388 N N . GLN A 1 176 ? -30.095 -18.787 5.246 1.00 35.81 176 GLN A N 1
ATOM 1389 C CA . GLN A 1 176 ? -29.811 -17.997 4.046 1.00 35.81 176 GLN A CA 1
ATOM 1390 C C . GLN A 1 176 ? -28.337 -18.096 3.650 1.00 35.81 176 GLN A C 1
ATOM 1392 O O . GLN A 1 176 ? -28.031 -17.902 2.491 1.00 35.81 176 GLN A O 1
ATOM 1397 N N . ALA A 1 177 ? -27.445 -18.440 4.585 1.00 41.66 177 ALA A N 1
ATOM 1398 C CA . ALA A 1 177 ? -26.050 -18.740 4.286 1.00 41.66 177 ALA A CA 1
ATOM 1399 C C . ALA A 1 177 ? -25.860 -20.153 3.698 1.00 41.66 177 ALA A C 1
ATOM 1401 O O . ALA A 1 177 ? -24.959 -20.337 2.907 1.00 41.66 177 ALA A O 1
ATOM 1402 N N . GLU A 1 178 ? -26.760 -21.111 3.963 1.00 44.12 178 GLU A N 1
ATOM 1403 C CA . GLU A 1 178 ? -26.728 -22.460 3.346 1.00 44.12 178 GLU A CA 1
ATOM 1404 C C . GLU A 1 178 ? -27.114 -22.466 1.841 1.00 44.12 178 GLU A C 1
ATOM 1406 O O . GLU A 1 178 ? -27.295 -23.531 1.281 1.00 44.12 178 GLU A O 1
ATOM 1411 N N . GLU A 1 179 ? -27.319 -21.312 1.189 1.00 40.25 179 GLU A N 1
ATOM 1412 C CA . GLU A 1 179 ? -27.537 -21.229 -0.275 1.00 40.25 179 GLU A CA 1
ATOM 1413 C C . GLU A 1 179 ? -26.438 -20.420 -0.996 1.00 40.25 179 GLU A C 1
ATOM 1415 O O . GLU A 1 179 ? -26.306 -20.563 -2.204 1.00 40.25 179 GLU A O 1
ATOM 1420 N N . ASP A 1 180 ? -25.643 -19.617 -0.270 1.00 41.91 180 ASP A N 1
ATOM 1421 C CA . ASP A 1 180 ? -24.547 -18.799 -0.823 1.00 41.91 180 ASP A CA 1
ATOM 1422 C C . ASP A 1 180 ? -23.152 -19.239 -0.289 1.00 41.91 180 ASP A C 1
ATOM 1424 O O . ASP A 1 180 ? -22.147 -18.944 -0.924 1.00 41.91 180 ASP A O 1
ATOM 1428 N N . GLU A 1 181 ? -23.056 -19.935 0.863 1.00 42.38 181 GLU A N 1
ATOM 1429 C CA . GLU A 1 181 ? -21.798 -20.536 1.372 1.00 42.38 181 GLU A CA 1
ATOM 1430 C C . GLU A 1 181 ? -21.471 -21.869 0.676 1.00 42.38 181 GLU A C 1
ATOM 1432 O O . GLU A 1 181 ? -20.301 -22.224 0.629 1.00 42.38 181 GLU A O 1
ATOM 1437 N N . ASP A 1 182 ? -22.456 -22.557 0.081 1.00 42.22 182 ASP A N 1
ATOM 1438 C CA . ASP A 1 182 ? -22.200 -23.771 -0.709 1.00 42.22 182 ASP A CA 1
ATOM 1439 C C . ASP A 1 182 ? -21.465 -23.431 -2.027 1.00 42.22 182 ASP A C 1
ATOM 1441 O O . ASP A 1 182 ? -20.618 -24.201 -2.441 1.00 42.22 182 ASP A O 1
ATOM 1445 N N . GLU A 1 183 ? -21.691 -22.264 -2.655 1.00 43.53 183 GLU A N 1
ATOM 1446 C CA . GLU A 1 183 ? -20.978 -21.889 -3.897 1.00 43.53 183 GLU A CA 1
ATOM 1447 C C . GLU A 1 183 ? -19.519 -21.448 -3.639 1.00 43.53 183 GLU A C 1
ATOM 1449 O O . GLU A 1 183 ? -18.630 -21.796 -4.410 1.00 43.53 183 GLU A O 1
ATOM 1454 N N . ASP A 1 184 ? -19.248 -20.721 -2.546 1.00 39.00 184 ASP A N 1
ATOM 1455 C CA . ASP A 1 184 ? -17.890 -20.251 -2.213 1.00 39.00 184 ASP A CA 1
ATOM 1456 C C . ASP A 1 184 ? -17.040 -21.338 -1.499 1.00 39.00 184 ASP A C 1
ATOM 1458 O O . ASP A 1 184 ? -15.816 -21.345 -1.650 1.00 39.00 184 ASP A O 1
ATOM 1462 N N . GLU A 1 185 ? -17.646 -22.255 -0.718 1.00 42.56 185 GLU 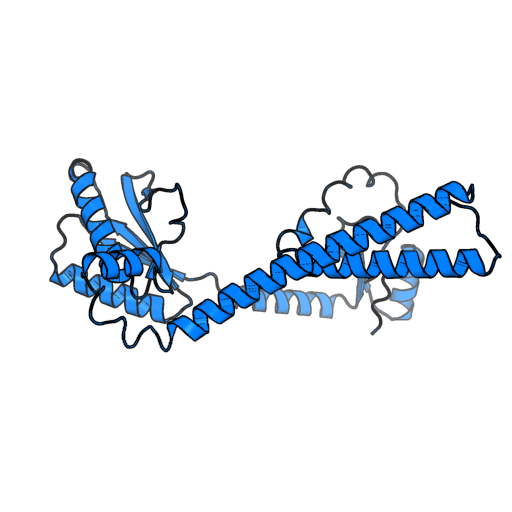A N 1
ATOM 1463 C CA . GLU A 1 185 ? -16.943 -23.431 -0.160 1.00 42.56 185 GLU A CA 1
ATOM 1464 C C . GLU A 1 185 ? -16.719 -24.517 -1.231 1.00 42.56 185 GLU A C 1
ATOM 1466 O O . GLU A 1 185 ? -15.650 -25.125 -1.220 1.00 42.56 185 GLU A O 1
ATOM 1471 N N . GLU A 1 186 ? -17.634 -24.708 -2.197 1.00 41.31 186 GLU A N 1
ATOM 1472 C CA . GLU A 1 186 ? -17.384 -25.573 -3.366 1.00 41.31 186 GLU A CA 1
ATOM 1473 C C . GLU A 1 186 ? -16.221 -25.032 -4.222 1.00 41.31 186 GLU A C 1
ATOM 1475 O O . GLU A 1 186 ? -15.370 -25.816 -4.627 1.00 41.31 186 GLU A O 1
ATOM 1480 N N . GLU A 1 187 ? -16.096 -23.712 -4.433 1.00 38.81 187 GLU A N 1
ATOM 1481 C CA . GLU A 1 187 ? -14.963 -23.132 -5.183 1.00 38.81 187 GLU A CA 1
ATOM 1482 C C . GLU A 1 187 ? -13.605 -23.262 -4.448 1.00 38.81 187 GLU A C 1
ATOM 1484 O O . GLU A 1 187 ? -12.586 -23.526 -5.092 1.00 38.81 187 GLU A O 1
ATOM 1489 N N . GLU A 1 188 ? -13.546 -23.102 -3.114 1.00 40.62 188 GLU A N 1
ATOM 1490 C CA . GLU A 1 188 ? -12.298 -23.303 -2.345 1.00 40.62 188 GLU A CA 1
ATOM 1491 C C . GLU A 1 188 ? -11.924 -24.798 -2.210 1.00 40.62 188 GLU A C 1
ATOM 1493 O O . GLU A 1 188 ? -10.734 -25.125 -2.254 1.00 40.62 188 GLU A O 1
ATOM 1498 N N . GLU A 1 189 ? -12.903 -25.707 -2.090 1.00 42.59 189 GLU A N 1
ATOM 1499 C CA . GLU A 1 189 ? -12.664 -27.160 -2.116 1.00 42.59 189 GLU A CA 1
ATOM 1500 C C . GLU A 1 189 ? -12.231 -27.636 -3.517 1.00 42.59 189 GLU A C 1
ATOM 1502 O O . GLU A 1 189 ? -11.288 -28.421 -3.616 1.00 42.59 189 GLU A O 1
ATOM 1507 N N . GLU A 1 190 ? -12.807 -27.099 -4.602 1.00 44.53 190 GLU A N 1
ATOM 1508 C CA . GLU A 1 190 ? -12.370 -27.370 -5.982 1.00 44.53 190 GLU A CA 1
ATOM 1509 C C . GLU A 1 190 ? -10.929 -26.878 -6.245 1.00 44.53 190 GLU A C 1
ATOM 1511 O O . GLU A 1 190 ? -10.141 -27.590 -6.871 1.00 44.53 190 GLU A O 1
ATOM 1516 N N . GLU A 1 191 ? -10.528 -25.704 -5.731 1.00 43.25 191 GLU A N 1
ATOM 1517 C CA . GLU A 1 191 ? -9.147 -25.202 -5.867 1.00 43.25 191 GLU A CA 1
ATOM 1518 C C . GLU A 1 191 ? -8.121 -26.024 -5.055 1.00 43.25 191 GLU A C 1
ATOM 1520 O O . GLU A 1 191 ? -6.975 -26.191 -5.496 1.00 43.25 191 GLU A O 1
ATOM 1525 N N . GLU A 1 192 ? -8.493 -26.542 -3.875 1.00 47.44 192 GLU A N 1
ATOM 1526 C CA . GLU A 1 192 ? -7.631 -27.439 -3.089 1.00 47.44 192 GLU A CA 1
ATOM 1527 C C . GLU A 1 192 ? -7.544 -28.844 -3.713 1.00 47.44 192 GLU A C 1
ATOM 1529 O O . GLU A 1 192 ? -6.441 -29.401 -3.776 1.00 47.44 192 GLU A O 1
ATOM 1534 N N . GLU A 1 193 ? -8.643 -29.381 -4.257 1.00 49.25 193 GLU A N 1
ATOM 1535 C CA . GLU A 1 193 ? -8.646 -30.647 -5.003 1.00 49.25 193 GLU A CA 1
ATOM 1536 C C . GLU A 1 193 ? -7.805 -30.546 -6.292 1.00 49.25 193 GLU A C 1
ATOM 1538 O O . GLU A 1 193 ? -6.937 -31.395 -6.517 1.00 49.25 193 GLU A O 1
ATOM 1543 N N . GLU A 1 194 ? -7.919 -29.466 -7.079 1.00 49.69 194 GLU A N 1
ATOM 1544 C CA . GLU A 1 194 ? -7.057 -29.235 -8.255 1.00 49.69 194 GLU A CA 1
ATOM 1545 C C . GLU A 1 194 ? -5.565 -29.083 -7.870 1.00 49.69 194 GLU A C 1
ATOM 1547 O O . GLU A 1 194 ? -4.652 -29.510 -8.596 1.00 49.69 194 GLU A O 1
ATOM 1552 N N . ALA A 1 195 ? -5.264 -28.494 -6.707 1.00 51.50 195 ALA A N 1
ATOM 1553 C CA . ALA A 1 195 ? -3.892 -28.351 -6.216 1.00 51.50 195 ALA A CA 1
ATOM 1554 C C . ALA A 1 195 ? -3.282 -29.684 -5.741 1.00 51.50 195 ALA A C 1
ATOM 1556 O O . ALA A 1 195 ? -2.081 -29.920 -5.940 1.00 51.50 195 ALA A O 1
ATOM 1557 N N . GLU A 1 196 ? -4.078 -30.566 -5.132 1.00 55.06 196 GLU A N 1
ATOM 1558 C CA . GLU A 1 196 ? -3.643 -31.918 -4.772 1.00 55.06 196 GLU A CA 1
ATOM 1559 C C . GLU A 1 196 ? -3.462 -32.800 -6.016 1.00 55.06 196 GLU A C 1
ATOM 1561 O O . GLU A 1 196 ? -2.416 -33.453 -6.143 1.00 55.06 196 GLU A O 1
ATOM 1566 N N . GLU A 1 197 ? -4.385 -32.722 -6.982 1.00 56.59 197 GLU A N 1
ATOM 1567 C CA . GLU A 1 197 ? -4.293 -33.428 -8.266 1.00 56.59 197 GLU A CA 1
ATOM 1568 C C . GLU A 1 197 ? -3.027 -33.033 -9.037 1.00 56.59 197 GLU A C 1
ATOM 1570 O O . GLU A 1 197 ? -2.247 -33.896 -9.451 1.00 56.59 197 GLU A O 1
ATOM 1575 N N . THR A 1 198 ? -2.726 -31.735 -9.147 1.00 59.59 198 THR A N 1
ATOM 1576 C CA . THR A 1 198 ? -1.504 -31.269 -9.829 1.00 59.59 198 THR A CA 1
ATOM 1577 C C . THR A 1 198 ? -0.218 -31.674 -9.098 1.00 59.59 198 THR A C 1
ATOM 1579 O O . THR A 1 198 ? 0.808 -31.936 -9.736 1.00 59.59 198 THR A O 1
ATOM 1582 N N . SER A 1 199 ? -0.242 -31.779 -7.765 1.00 69.00 199 SER A N 1
ATOM 1583 C CA . SER A 1 199 ? 0.874 -32.313 -6.969 1.00 69.00 199 SER A CA 1
ATOM 1584 C C . SER A 1 199 ? 1.136 -33.788 -7.287 1.00 69.00 199 SER A C 1
ATOM 1586 O O . SER A 1 199 ? 2.293 -34.210 -7.405 1.00 69.00 199 SER A O 1
ATOM 1588 N N . ASP A 1 200 ? 0.072 -34.572 -7.422 1.00 73.44 200 ASP A N 1
ATOM 1589 C CA . ASP A 1 200 ? 0.164 -36.008 -7.656 1.00 73.44 200 ASP A CA 1
ATOM 1590 C C . ASP A 1 200 ? 0.527 -36.327 -9.110 1.00 73.44 200 ASP A C 1
ATOM 1592 O O . ASP A 1 200 ? 1.347 -37.221 -9.352 1.00 73.44 200 ASP A O 1
ATOM 1596 N N . GLU A 1 201 ? 0.069 -35.517 -10.067 1.00 72.62 201 GLU A N 1
ATOM 1597 C CA . GLU A 1 201 ? 0.543 -35.553 -11.452 1.00 72.62 201 GLU A CA 1
ATOM 1598 C C . GLU A 1 201 ? 2.052 -35.278 -11.557 1.00 72.62 201 GLU A C 1
ATOM 1600 O O . GLU A 1 201 ? 2.772 -35.988 -12.266 1.00 72.62 201 GLU A O 1
ATOM 1605 N N . ILE A 1 202 ? 2.573 -34.290 -10.816 1.00 69.94 202 ILE A N 1
ATOM 1606 C CA . ILE A 1 202 ? 4.014 -33.988 -10.801 1.00 69.94 202 ILE A CA 1
ATOM 1607 C C . ILE A 1 202 ? 4.813 -35.175 -10.247 1.00 69.94 202 ILE A C 1
ATOM 1609 O O . ILE A 1 202 ? 5.817 -35.567 -10.848 1.00 69.94 202 ILE A O 1
ATOM 1613 N N . LYS A 1 203 ? 4.362 -35.788 -9.144 1.00 76.81 203 LYS A N 1
ATOM 1614 C CA . LYS A 1 203 ? 5.026 -36.967 -8.554 1.00 76.81 203 LYS A CA 1
ATOM 1615 C C . LYS A 1 203 ? 5.011 -38.170 -9.502 1.00 76.81 203 LYS A C 1
ATOM 1617 O O . LYS A 1 203 ? 6.004 -38.895 -9.573 1.00 76.81 203 LYS A O 1
ATOM 1622 N N . ALA A 1 204 ? 3.921 -38.376 -10.244 1.00 78.44 204 ALA A N 1
ATOM 1623 C CA . ALA A 1 204 ? 3.815 -39.451 -11.228 1.00 78.44 204 ALA A CA 1
ATOM 1624 C C . ALA A 1 204 ? 4.800 -39.260 -12.395 1.00 78.44 204 ALA A C 1
ATOM 1626 O O . ALA A 1 204 ? 5.506 -40.197 -12.770 1.00 78.44 204 ALA A O 1
ATOM 1627 N N . ILE A 1 205 ? 4.919 -38.034 -12.917 1.00 74.25 205 ILE A N 1
ATOM 1628 C CA . ILE A 1 205 ? 5.873 -37.711 -13.991 1.00 74.25 205 ILE A CA 1
ATOM 1629 C C . ILE A 1 205 ? 7.325 -37.841 -13.497 1.00 74.25 205 ILE A C 1
ATOM 1631 O O . ILE A 1 205 ? 8.197 -38.304 -14.236 1.00 74.25 205 ILE A O 1
ATOM 1635 N N . GLU A 1 206 ? 7.615 -37.464 -12.248 1.00 72.25 206 GLU A N 1
ATOM 1636 C CA . GLU A 1 206 ? 8.943 -37.653 -11.649 1.00 72.25 206 GLU A CA 1
ATOM 1637 C C . GLU A 1 206 ? 9.331 -39.131 -11.528 1.00 72.25 206 GLU A C 1
ATOM 1639 O O . GLU A 1 206 ? 10.484 -39.479 -11.806 1.00 72.25 206 GLU A O 1
ATOM 1644 N N . ALA A 1 207 ? 8.381 -39.997 -11.166 1.00 76.44 207 ALA A N 1
ATOM 1645 C CA . ALA A 1 207 ? 8.586 -41.442 -11.132 1.00 76.44 207 ALA A CA 1
ATOM 1646 C C . ALA A 1 207 ? 8.851 -42.008 -12.538 1.00 76.44 207 ALA A C 1
ATOM 1648 O O . ALA A 1 207 ? 9.834 -42.719 -12.728 1.00 76.44 207 ALA A O 1
ATOM 1649 N N . GLU A 1 208 ? 8.077 -41.602 -13.548 1.00 76.50 208 GLU A N 1
ATOM 1650 C CA . GLU A 1 208 ? 8.268 -42.045 -14.938 1.00 76.50 208 GLU A CA 1
ATOM 1651 C C . GLU A 1 208 ? 9.640 -41.616 -15.501 1.00 76.50 208 GLU A C 1
ATOM 1653 O O . GLU A 1 208 ? 10.338 -42.387 -16.160 1.00 76.50 208 GLU A O 1
ATOM 1658 N N . ILE A 1 209 ? 10.090 -40.391 -15.196 1.00 76.50 209 ILE A N 1
ATOM 1659 C CA . ILE A 1 209 ? 11.434 -39.914 -15.568 1.00 76.50 209 ILE A CA 1
ATOM 1660 C C . ILE A 1 209 ? 12.528 -40.717 -14.861 1.00 76.50 209 ILE A C 1
ATOM 1662 O O . ILE A 1 209 ? 13.611 -40.901 -15.427 1.00 76.50 209 ILE A O 1
ATOM 1666 N N . LYS A 1 210 ? 12.286 -41.151 -13.624 1.00 79.25 210 LYS A N 1
ATOM 1667 C CA . LYS A 1 210 ? 13.231 -41.962 -12.861 1.00 79.25 210 LYS A CA 1
ATOM 1668 C C . LYS A 1 210 ? 13.359 -43.361 -13.465 1.00 79.25 210 LYS A C 1
ATOM 1670 O O . LYS A 1 210 ? 14.486 -43.775 -13.721 1.00 79.25 210 LYS A O 1
ATOM 1675 N N . ASP A 1 211 ? 12.245 -44.005 -13.792 1.00 78.88 211 ASP A N 1
ATOM 1676 C CA . ASP A 1 211 ? 12.224 -45.333 -14.413 1.00 78.88 211 ASP A CA 1
ATOM 1677 C C . ASP A 1 211 ? 12.901 -45.305 -15.795 1.00 78.88 211 ASP A C 1
ATOM 1679 O O . ASP A 1 211 ? 13.813 -46.087 -16.061 1.00 78.88 211 ASP A O 1
ATOM 1683 N N . MET A 1 212 ? 12.596 -44.299 -16.629 1.00 73.50 212 MET A N 1
ATOM 1684 C CA . MET A 1 212 ? 13.282 -44.107 -17.917 1.00 73.50 212 MET A CA 1
ATOM 1685 C C . MET A 1 212 ? 14.793 -43.870 -17.762 1.00 73.50 212 MET A C 1
ATOM 1687 O O . MET A 1 212 ? 15.578 -44.237 -18.635 1.00 73.50 212 MET A O 1
ATOM 1691 N N . ARG A 1 213 ? 15.241 -43.230 -16.673 1.00 69.69 213 ARG A N 1
ATOM 1692 C CA . ARG A 1 213 ? 16.678 -43.050 -16.399 1.00 69.69 213 ARG A CA 1
ATOM 1693 C C . ARG A 1 213 ? 17.342 -44.349 -15.963 1.00 69.69 213 ARG A C 1
ATOM 1695 O O . ARG A 1 213 ? 18.494 -44.555 -16.331 1.00 69.69 213 ARG A O 1
ATOM 1702 N N . GLU A 1 214 ? 16.654 -45.179 -15.190 1.00 75.88 214 GLU A N 1
ATOM 1703 C CA . GLU A 1 214 ? 17.151 -46.491 -14.765 1.00 75.88 214 GLU A CA 1
ATOM 1704 C C . GLU A 1 214 ? 17.297 -47.427 -15.982 1.00 75.88 214 GLU A C 1
ATOM 1706 O O . GLU A 1 214 ? 18.371 -47.993 -16.178 1.00 75.88 214 GLU A O 1
ATOM 1711 N N . GLU A 1 215 ? 16.325 -47.444 -16.903 1.00 72.62 215 GLU A N 1
ATOM 1712 C CA . GLU A 1 215 ? 16.421 -48.177 -18.180 1.00 72.62 215 GLU A CA 1
ATOM 1713 C C . GLU A 1 215 ? 17.593 -47.702 -19.061 1.00 72.62 215 GLU A C 1
ATOM 1715 O O . GLU A 1 215 ? 18.304 -48.504 -19.674 1.00 72.62 215 GLU A O 1
ATOM 1720 N N . LEU A 1 216 ? 17.844 -46.388 -19.107 1.00 67.31 216 LEU A N 1
ATOM 1721 C CA . LEU A 1 216 ? 18.986 -45.822 -19.836 1.00 67.31 216 LEU A CA 1
ATOM 1722 C C . LEU A 1 216 ? 20.341 -46.205 -19.213 1.00 67.31 216 LEU A C 1
ATOM 1724 O O . LEU A 1 216 ? 21.329 -46.331 -19.944 1.00 67.31 216 LEU A O 1
ATOM 1728 N N . ILE A 1 217 ? 20.399 -46.388 -17.889 1.00 69.75 217 ILE A N 1
ATOM 1729 C CA . ILE A 1 217 ? 21.602 -46.835 -17.170 1.00 69.75 217 ILE A CA 1
ATOM 1730 C C . ILE A 1 217 ? 21.858 -48.325 -17.436 1.00 69.75 217 ILE A C 1
ATOM 1732 O O . ILE A 1 217 ? 23.002 -48.697 -17.709 1.00 69.75 217 ILE A O 1
ATOM 1736 N N . ASP A 1 218 ? 20.810 -49.152 -17.445 1.00 66.88 218 ASP A N 1
ATOM 1737 C CA . ASP A 1 218 ? 20.896 -50.590 -17.737 1.00 66.88 218 ASP A CA 1
ATOM 1738 C C . ASP A 1 218 ? 21.328 -50.877 -19.185 1.00 66.88 218 ASP A C 1
ATOM 1740 O O . ASP A 1 218 ? 22.009 -51.869 -19.455 1.00 66.88 218 ASP A O 1
ATOM 1744 N N . CYS A 1 219 ? 21.038 -49.960 -20.113 1.00 62.31 219 CYS A N 1
ATOM 1745 C CA . CYS A 1 219 ? 21.528 -50.011 -21.494 1.00 62.31 219 CYS A CA 1
ATOM 1746 C C . CYS A 1 219 ? 23.011 -49.602 -21.651 1.00 62.31 219 CYS A C 1
ATOM 1748 O O . CYS A 1 219 ? 23.548 -49.645 -22.759 1.00 62.31 219 CYS A O 1
ATOM 1750 N N . GLY A 1 220 ? 23.700 -49.219 -20.568 1.00 59.19 220 GLY A N 1
ATOM 1751 C CA . GLY A 1 220 ? 25.152 -49.002 -20.550 1.00 59.19 220 GLY A CA 1
ATOM 1752 C C . GLY A 1 220 ? 25.640 -47.716 -21.230 1.00 59.19 220 GLY A C 1
ATOM 1753 O O . GLY A 1 220 ? 26.785 -47.659 -21.685 1.00 59.19 220 GLY A O 1
ATOM 1754 N N . ILE A 1 221 ? 24.803 -46.676 -21.315 1.00 56.00 221 ILE A N 1
ATOM 1755 C CA . ILE A 1 221 ? 25.120 -45.439 -22.045 1.00 56.00 221 ILE A CA 1
ATOM 1756 C C . ILE A 1 221 ? 25.672 -44.369 -21.099 1.00 56.00 221 ILE A C 1
ATOM 1758 O O . ILE A 1 221 ? 25.066 -44.017 -20.090 1.00 56.00 221 ILE A O 1
ATOM 1762 N N . SER A 1 222 ? 26.817 -43.792 -21.468 1.00 54.06 222 SER A N 1
ATOM 1763 C CA . SER A 1 222 ? 27.368 -42.605 -20.805 1.00 54.06 222 SER A CA 1
ATOM 1764 C C . SER A 1 222 ? 26.865 -41.308 -21.470 1.00 54.06 222 SER A C 1
ATOM 1766 O O . SER A 1 222 ? 26.607 -41.298 -22.679 1.00 54.06 222 SER A O 1
ATOM 1768 N N . PRO A 1 223 ? 26.720 -40.190 -20.729 1.00 45.31 223 PRO A N 1
ATOM 1769 C CA . PRO A 1 223 ? 26.226 -38.934 -21.295 1.00 45.31 223 PRO A CA 1
ATOM 1770 C C . PRO A 1 223 ? 27.169 -38.395 -22.389 1.00 45.31 223 PRO A C 1
ATOM 1772 O O . PRO A 1 223 ? 28.290 -37.993 -22.088 1.00 45.31 223 PRO A O 1
ATOM 1775 N N . GLY A 1 224 ? 26.714 -38.360 -23.651 1.00 54.72 224 GLY A N 1
ATOM 1776 C CA . GLY A 1 224 ? 27.429 -37.715 -24.768 1.00 54.72 224 GLY A CA 1
ATOM 1777 C C . GLY A 1 224 ? 27.638 -38.547 -26.043 1.00 54.72 224 GLY A C 1
ATOM 1778 O O . GLY A 1 224 ? 28.126 -37.996 -27.029 1.00 54.72 224 GLY A O 1
ATOM 1779 N N . GLN A 1 225 ? 27.263 -39.832 -26.082 1.00 56.56 225 GLN A N 1
ATOM 1780 C CA . GLN A 1 225 ? 27.254 -40.596 -27.341 1.00 56.56 225 GLN A CA 1
ATOM 1781 C C . GLN A 1 225 ? 25.978 -40.333 -28.151 1.00 56.56 225 GLN A C 1
ATOM 1783 O O . GLN A 1 225 ? 24.864 -40.465 -27.650 1.00 56.56 225 GLN A O 1
ATOM 1788 N N . VAL A 1 226 ? 26.144 -39.971 -29.427 1.00 52.94 226 VAL A N 1
ATOM 1789 C CA . VAL A 1 226 ? 25.036 -39.812 -30.378 1.00 52.94 226 VAL A CA 1
ATOM 1790 C C . VAL A 1 226 ? 24.667 -41.193 -30.920 1.00 52.94 226 VAL A C 1
ATOM 1792 O O . VAL A 1 226 ? 25.386 -41.740 -31.754 1.00 52.94 226 VAL A O 1
ATOM 1795 N N . ASN A 1 227 ? 23.563 -41.763 -30.435 1.00 56.94 227 ASN A N 1
ATOM 1796 C CA . ASN A 1 227 ? 23.089 -43.076 -30.875 1.00 56.94 227 ASN A CA 1
ATOM 1797 C C . ASN A 1 227 ? 22.211 -42.969 -32.135 1.00 56.94 227 ASN A C 1
ATOM 1799 O O . ASN A 1 227 ? 21.273 -42.173 -32.212 1.00 56.94 227 ASN A O 1
ATOM 1803 N N . THR A 1 228 ? 22.519 -43.803 -33.130 1.00 57.59 228 THR A N 1
ATOM 1804 C CA . THR A 1 228 ? 21.802 -43.925 -34.413 1.00 57.59 228 THR A CA 1
ATOM 1805 C C . THR A 1 228 ? 20.714 -45.003 -34.411 1.00 57.59 228 THR A C 1
ATOM 1807 O O . THR A 1 228 ? 20.059 -45.200 -35.431 1.00 57.59 228 THR A O 1
ATOM 1810 N N . GLU A 1 229 ? 20.513 -45.707 -33.296 1.00 66.06 229 GLU A N 1
ATOM 1811 C CA . GLU A 1 229 ? 19.487 -46.747 -33.186 1.00 66.06 229 GLU A CA 1
ATOM 1812 C C . GLU A 1 229 ? 18.090 -46.141 -32.952 1.00 66.06 229 GLU A C 1
ATOM 1814 O O . GLU A 1 229 ? 17.937 -45.238 -32.122 1.00 66.06 229 GLU A O 1
ATOM 1819 N N . PRO A 1 230 ? 17.058 -46.612 -33.678 1.00 68.50 230 PRO A N 1
ATOM 1820 C CA . PRO A 1 230 ? 15.728 -46.004 -33.671 1.00 68.50 230 PRO A CA 1
ATOM 1821 C C . PRO A 1 230 ? 14.995 -46.159 -32.331 1.00 68.50 230 PRO A C 1
ATOM 1823 O O . PRO A 1 230 ? 14.249 -45.260 -31.948 1.00 68.50 230 PRO A O 1
ATOM 1826 N N . GLU A 1 231 ? 15.239 -47.248 -31.599 1.00 65.12 231 GLU A N 1
ATOM 1827 C CA . GLU A 1 231 ? 14.623 -47.514 -30.289 1.00 65.12 231 GLU A CA 1
ATOM 1828 C C . GLU A 1 231 ? 15.101 -46.504 -29.233 1.00 65.12 231 GLU A C 1
ATOM 1830 O O . GLU A 1 231 ? 14.304 -45.932 -28.491 1.00 65.12 231 GLU A O 1
ATOM 1835 N N . MET A 1 232 ? 16.391 -46.163 -29.256 1.00 61.91 232 MET A N 1
ATOM 1836 C CA . MET A 1 232 ? 16.981 -45.177 -28.349 1.00 61.91 232 MET A CA 1
ATOM 1837 C C . MET A 1 232 ? 16.516 -43.748 -28.652 1.00 61.91 232 MET A C 1
ATOM 1839 O O . MET A 1 232 ? 16.316 -42.950 -27.737 1.00 61.91 232 MET A O 1
ATOM 1843 N N . GLN A 1 233 ? 16.312 -43.408 -29.930 1.00 64.62 233 GLN A N 1
ATOM 1844 C CA . GLN A 1 233 ? 15.778 -42.098 -30.321 1.00 64.62 233 GLN A CA 1
ATOM 1845 C C . GLN A 1 233 ? 14.339 -41.890 -29.847 1.00 64.62 233 GLN A C 1
ATOM 1847 O O . GLN A 1 233 ? 13.967 -40.759 -29.530 1.00 64.62 233 GLN A O 1
ATOM 1852 N N . ASP A 1 234 ? 13.535 -42.954 -29.802 1.00 73.56 234 ASP A N 1
ATOM 1853 C CA . ASP A 1 234 ? 12.170 -42.882 -29.286 1.00 73.56 234 ASP A CA 1
ATOM 1854 C C . ASP A 1 234 ? 12.166 -42.697 -27.760 1.00 73.56 234 ASP A C 1
ATOM 1856 O O . ASP A 1 234 ? 11.460 -41.828 -27.249 1.00 73.56 234 ASP A O 1
ATOM 1860 N N . LEU A 1 235 ? 13.051 -43.396 -27.037 1.00 68.56 235 LEU A N 1
ATOM 1861 C CA . LEU A 1 235 ? 13.228 -43.217 -25.590 1.00 68.56 235 LEU A CA 1
ATOM 1862 C C . LEU A 1 235 ? 13.679 -41.795 -25.220 1.00 68.56 235 LEU A C 1
ATOM 1864 O O . LEU A 1 235 ? 13.096 -41.176 -24.331 1.00 68.56 235 LEU A O 1
ATOM 1868 N N . PHE A 1 236 ? 14.653 -41.218 -25.933 1.00 65.50 236 PHE A N 1
ATOM 1869 C CA . PHE A 1 236 ? 15.071 -39.830 -25.689 1.00 65.50 236 PHE A CA 1
ATOM 1870 C C . PHE A 1 236 ? 13.971 -38.812 -26.013 1.00 65.50 236 PHE A C 1
ATOM 1872 O O . PHE A 1 236 ? 13.795 -37.851 -25.265 1.00 65.50 236 PHE A O 1
ATOM 1879 N N . LYS A 1 237 ? 13.191 -39.028 -27.082 1.00 74.81 237 LYS A N 1
ATOM 1880 C CA . LYS A 1 237 ? 12.041 -38.169 -27.408 1.00 74.81 237 LYS A CA 1
ATOM 1881 C C . LYS A 1 237 ? 10.972 -38.221 -26.321 1.00 74.81 237 LYS A C 1
ATOM 1883 O O . LYS A 1 237 ? 10.451 -37.171 -25.953 1.00 74.81 237 LYS A O 1
ATOM 1888 N N . ARG A 1 238 ? 10.668 -39.407 -25.788 1.00 75.19 238 ARG A N 1
ATOM 1889 C CA . ARG A 1 238 ? 9.723 -39.579 -24.673 1.00 75.19 238 ARG A CA 1
ATOM 1890 C C . ARG A 1 238 ? 10.238 -38.921 -23.394 1.00 75.19 238 ARG A C 1
ATOM 1892 O O . ARG A 1 238 ? 9.492 -38.191 -22.748 1.00 75.19 238 ARG A O 1
ATOM 1899 N N . LEU A 1 239 ? 11.528 -39.069 -23.091 1.00 74.31 239 LEU A N 1
ATOM 1900 C CA . LEU A 1 239 ? 12.168 -38.425 -21.944 1.00 74.31 239 LEU A CA 1
ATOM 1901 C C . LEU A 1 239 ? 12.133 -36.891 -22.039 1.00 74.31 239 LEU A C 1
ATOM 1903 O O . LEU A 1 239 ? 11.849 -36.217 -21.050 1.00 74.31 239 LEU A O 1
ATOM 1907 N N . ASP A 1 240 ? 12.411 -36.321 -23.212 1.00 73.56 240 ASP A N 1
ATOM 1908 C CA . ASP A 1 240 ? 12.364 -34.869 -23.414 1.00 73.56 240 ASP A CA 1
ATOM 1909 C C . ASP A 1 240 ? 10.927 -34.335 -23.386 1.00 73.56 240 ASP A C 1
ATOM 1911 O O . ASP A 1 240 ? 10.677 -33.272 -22.813 1.00 73.56 240 ASP A O 1
ATOM 1915 N N . GLN A 1 241 ? 9.963 -35.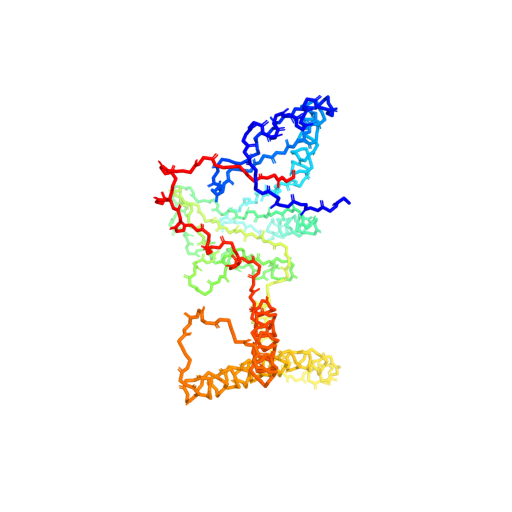100 -23.905 1.00 76.94 241 GLN A N 1
ATOM 1916 C CA . GLN A 1 241 ? 8.541 -34.793 -23.751 1.00 76.94 241 GLN A CA 1
ATOM 1917 C C . GLN A 1 241 ? 8.126 -34.803 -22.271 1.00 76.94 241 GLN A C 1
ATOM 1919 O O . GLN A 1 241 ? 7.500 -33.842 -21.824 1.00 76.94 241 GLN A O 1
ATOM 1924 N N . ALA A 1 242 ? 8.533 -35.802 -21.484 1.00 72.38 242 ALA A N 1
ATOM 1925 C CA . ALA A 1 242 ? 8.240 -35.874 -20.050 1.00 72.38 242 ALA A CA 1
ATOM 1926 C C . ALA A 1 242 ? 8.883 -34.720 -19.258 1.00 72.38 242 ALA A C 1
ATOM 1928 O O . ALA A 1 242 ? 8.214 -34.061 -18.463 1.00 72.38 242 ALA A O 1
ATOM 1929 N N . LYS A 1 243 ? 10.150 -34.381 -19.539 1.00 71.25 243 LYS A N 1
ATOM 1930 C CA . LYS A 1 243 ? 10.819 -33.211 -18.935 1.00 71.25 243 LYS A CA 1
ATOM 1931 C C . LYS A 1 243 ? 10.128 -31.895 -19.290 1.00 71.25 243 LYS A C 1
ATOM 1933 O O . LYS A 1 243 ? 10.037 -31.014 -18.439 1.00 71.25 243 LYS A O 1
ATOM 1938 N N . SER A 1 244 ? 9.653 -31.749 -20.530 1.00 71.31 244 SER A N 1
ATOM 1939 C CA . SER A 1 244 ? 8.935 -30.544 -20.961 1.00 71.31 244 SER A CA 1
ATOM 1940 C C . SER A 1 244 ? 7.588 -30.387 -20.247 1.00 71.31 244 SER A C 1
ATOM 1942 O O . SER A 1 244 ? 7.242 -29.276 -19.849 1.00 71.31 244 SER A O 1
ATOM 1944 N N . LYS A 1 245 ? 6.879 -31.498 -19.997 1.00 73.69 245 LYS A N 1
ATOM 1945 C CA . LYS A 1 245 ? 5.636 -31.525 -19.212 1.00 73.69 245 LYS A CA 1
ATOM 1946 C C . LYS A 1 245 ? 5.884 -31.176 -17.744 1.00 73.69 245 LYS A C 1
ATOM 1948 O O . LYS A 1 245 ? 5.192 -30.317 -17.211 1.00 73.69 245 LYS A O 1
ATOM 1953 N N . LEU A 1 246 ? 6.925 -31.745 -17.130 1.00 71.69 246 LEU A N 1
ATOM 1954 C CA . LEU A 1 246 ? 7.319 -31.421 -15.755 1.00 71.69 246 LEU A CA 1
ATOM 1955 C C . LEU A 1 246 ? 7.706 -29.943 -15.602 1.00 71.69 246 LEU A C 1
ATOM 1957 O O . LEU A 1 246 ? 7.308 -29.293 -14.641 1.00 71.69 246 LEU A O 1
ATOM 1961 N N . ALA A 1 247 ? 8.447 -29.383 -16.563 1.00 66.12 247 ALA A N 1
ATOM 1962 C CA . ALA A 1 247 ? 8.803 -27.965 -16.554 1.00 66.12 247 ALA A CA 1
ATOM 1963 C C . ALA A 1 247 ? 7.574 -27.051 -16.708 1.00 66.12 247 ALA A C 1
ATOM 1965 O O . ALA A 1 247 ? 7.510 -26.015 -16.051 1.00 66.12 247 ALA A O 1
ATOM 1966 N N . ALA A 1 248 ? 6.596 -27.433 -17.538 1.00 67.50 248 ALA A N 1
ATOM 1967 C CA . ALA A 1 248 ? 5.343 -26.695 -17.687 1.00 67.50 248 ALA A CA 1
ATOM 1968 C C . ALA A 1 248 ? 4.498 -26.733 -16.399 1.00 67.50 248 ALA A C 1
ATOM 1970 O O . ALA A 1 248 ? 4.056 -25.681 -15.939 1.00 67.50 248 ALA A O 1
ATOM 1971 N N . ALA A 1 249 ? 4.362 -27.907 -15.771 1.00 67.94 249 ALA A N 1
ATOM 1972 C CA . ALA A 1 249 ? 3.643 -28.084 -14.506 1.00 67.94 249 ALA A CA 1
ATOM 1973 C C . ALA A 1 249 ? 4.320 -27.338 -13.335 1.00 67.94 249 ALA A C 1
ATOM 1975 O O . ALA A 1 249 ? 3.666 -26.634 -12.569 1.00 67.94 249 ALA A O 1
ATOM 1976 N N . ALA A 1 250 ? 5.655 -27.382 -13.244 1.00 62.84 250 ALA A N 1
ATOM 1977 C CA . ALA A 1 250 ? 6.418 -26.652 -12.227 1.00 62.84 250 ALA A CA 1
ATOM 1978 C C . ALA A 1 250 ? 6.405 -25.122 -12.425 1.00 62.84 250 ALA A C 1
ATOM 1980 O O . ALA A 1 250 ? 6.562 -24.365 -11.467 1.00 62.84 250 ALA A O 1
ATOM 1981 N N . MET A 1 251 ? 6.242 -24.638 -13.662 1.00 56.59 251 MET A N 1
ATOM 1982 C CA . MET A 1 251 ? 6.082 -23.205 -13.935 1.00 56.59 251 MET A CA 1
ATOM 1983 C C . MET A 1 251 ? 4.675 -22.698 -13.612 1.00 56.59 251 MET A C 1
ATOM 1985 O O . MET A 1 251 ? 4.548 -21.537 -13.222 1.00 56.59 251 MET A O 1
ATOM 1989 N N . ALA A 1 252 ? 3.652 -23.548 -13.736 1.00 56.28 252 ALA A N 1
ATOM 1990 C CA . ALA A 1 252 ? 2.277 -23.228 -13.362 1.00 56.28 252 ALA A CA 1
ATOM 1991 C C . ALA A 1 252 ? 2.096 -23.098 -11.836 1.00 56.28 252 ALA A C 1
ATOM 1993 O O . ALA A 1 252 ? 1.323 -22.258 -11.388 1.00 56.28 252 ALA A O 1
ATOM 1994 N N . SER A 1 253 ? 2.877 -23.835 -11.035 1.00 50.97 253 SER A N 1
ATOM 1995 C CA . SER A 1 253 ? 2.798 -23.821 -9.563 1.00 50.97 253 SER A CA 1
ATOM 1996 C C . SER A 1 253 ? 3.667 -22.757 -8.863 1.00 50.97 253 SER A C 1
ATOM 1998 O O . SER A 1 253 ? 3.641 -22.627 -7.635 1.00 50.97 253 SER A O 1
ATOM 2000 N N . LEU A 1 254 ? 4.448 -21.952 -9.602 1.00 49.19 254 LEU A N 1
ATOM 2001 C CA . LEU A 1 254 ? 5.322 -20.921 -9.022 1.00 49.19 254 LEU A CA 1
ATOM 2002 C C . LEU A 1 254 ? 4.716 -19.511 -9.089 1.00 49.19 254 LEU A C 1
ATOM 2004 O O . LEU A 1 254 ? 4.417 -18.988 -10.160 1.00 49.19 254 LEU A O 1
ATOM 2008 N N . SER A 1 255 ? 4.678 -18.809 -7.950 1.00 52.41 255 SER A N 1
ATOM 2009 C CA . SER A 1 255 ? 4.231 -17.410 -7.918 1.00 52.41 255 SER A CA 1
ATOM 2010 C C . SER A 1 255 ? 5.179 -16.456 -8.682 1.00 52.41 255 SER A C 1
ATOM 2012 O O . SER A 1 255 ? 6.407 -16.631 -8.637 1.00 52.41 255 SER A O 1
ATOM 2014 N N . PRO A 1 256 ? 4.662 -15.370 -9.308 1.00 44.69 256 PRO A N 1
ATOM 2015 C CA . PRO A 1 256 ? 5.424 -14.490 -10.214 1.00 44.69 256 PRO A CA 1
ATOM 2016 C C . PRO A 1 256 ? 6.691 -13.851 -9.619 1.00 44.69 256 PRO A C 1
ATOM 2018 O O . PRO A 1 256 ? 7.570 -13.388 -10.342 1.00 44.69 256 PRO A O 1
ATOM 2021 N N . ARG A 1 257 ? 6.814 -13.814 -8.285 1.00 39.28 257 ARG A N 1
ATOM 2022 C CA . ARG A 1 257 ? 7.974 -13.259 -7.567 1.00 39.28 257 ARG A CA 1
ATOM 2023 C C . ARG A 1 257 ? 9.166 -14.214 -7.463 1.00 39.28 257 ARG A C 1
ATOM 2025 O O . ARG A 1 257 ? 10.290 -13.737 -7.335 1.00 39.28 257 ARG A O 1
ATOM 2032 N N . ARG A 1 258 ? 8.962 -15.537 -7.506 1.00 39.12 258 ARG A N 1
ATOM 2033 C CA . ARG A 1 258 ? 10.059 -16.522 -7.381 1.00 39.12 258 ARG A CA 1
ATOM 2034 C C . ARG A 1 258 ? 10.834 -16.739 -8.683 1.00 39.12 258 ARG A C 1
ATOM 2036 O O . ARG A 1 258 ? 11.993 -17.133 -8.628 1.00 39.12 258 ARG A O 1
ATOM 2043 N N . GLN A 1 259 ? 10.254 -16.366 -9.824 1.00 42.97 259 GLN A N 1
ATOM 2044 C CA . GLN A 1 259 ? 10.896 -16.427 -11.145 1.00 42.97 259 GLN A CA 1
ATOM 2045 C C . GLN A 1 259 ? 12.101 -15.469 -11.294 1.00 42.97 259 GLN A C 1
ATOM 2047 O O . GLN A 1 259 ? 12.937 -15.667 -12.169 1.00 42.97 259 GLN A O 1
ATOM 2052 N N . GLN A 1 260 ? 12.238 -14.449 -10.433 1.00 37.88 260 GLN A N 1
ATOM 2053 C CA . GLN A 1 260 ? 13.279 -13.414 -10.558 1.00 37.88 260 GLN A CA 1
ATOM 2054 C C . GLN A 1 260 ? 14.592 -13.700 -9.803 1.00 37.88 260 GLN A C 1
ATOM 2056 O O . GLN A 1 260 ? 15.595 -13.044 -10.071 1.00 37.88 260 GLN A O 1
ATOM 2061 N N . VAL A 1 261 ? 14.627 -14.648 -8.858 1.00 34.94 261 VAL A N 1
ATOM 2062 C CA . VAL A 1 261 ? 15.736 -14.741 -7.878 1.00 34.94 261 VAL A CA 1
ATOM 2063 C C . VAL A 1 261 ? 16.846 -15.723 -8.293 1.00 34.94 261 VAL A C 1
ATOM 2065 O O . VAL A 1 261 ? 17.956 -15.651 -7.775 1.00 34.94 261 VAL A O 1
ATOM 2068 N N . ALA A 1 262 ? 16.612 -16.588 -9.282 1.00 30.30 262 ALA A N 1
ATOM 2069 C CA . ALA A 1 262 ? 17.578 -17.609 -9.712 1.00 30.30 262 ALA A CA 1
ATOM 2070 C C . ALA A 1 262 ? 18.752 -17.083 -10.577 1.00 30.30 262 ALA A C 1
ATOM 2072 O O . ALA A 1 262 ? 19.608 -17.862 -10.987 1.00 30.30 262 ALA A O 1
ATOM 2073 N N . PHE A 1 263 ? 18.820 -15.777 -10.861 1.00 32.53 263 PHE A N 1
ATOM 2074 C CA . PHE A 1 263 ? 19.735 -15.205 -11.864 1.00 32.53 263 PHE A CA 1
ATOM 2075 C C . PHE A 1 263 ? 21.045 -14.609 -11.305 1.00 32.53 263 PHE A C 1
ATOM 2077 O O . PHE A 1 263 ? 21.894 -14.160 -12.071 1.00 32.53 263 PHE A O 1
ATOM 2084 N N . THR A 1 264 ? 21.245 -14.580 -9.984 1.00 30.45 264 THR A N 1
ATOM 2085 C CA . THR A 1 264 ? 22.275 -13.730 -9.346 1.00 30.45 264 THR A CA 1
ATOM 2086 C C . THR A 1 264 ? 23.633 -14.397 -9.080 1.00 30.45 264 THR A C 1
ATOM 2088 O O . THR A 1 264 ? 24.546 -13.735 -8.592 1.00 30.45 264 THR A O 1
ATOM 2091 N N . ALA A 1 265 ? 23.832 -15.672 -9.431 1.00 30.11 265 ALA A N 1
ATOM 2092 C CA . ALA A 1 265 ? 25.049 -16.419 -9.072 1.00 30.11 265 ALA A CA 1
ATOM 2093 C C . ALA A 1 265 ? 26.180 -16.411 -10.129 1.00 30.11 265 ALA A C 1
ATOM 2095 O O . ALA A 1 265 ? 27.152 -17.148 -9.984 1.00 30.11 265 ALA A O 1
ATOM 2096 N N . SER A 1 266 ? 26.101 -15.585 -11.180 1.00 38.28 266 SER A N 1
ATOM 2097 C CA . SER A 1 266 ? 27.068 -15.597 -12.299 1.00 38.28 266 SER A CA 1
ATOM 2098 C C . SER A 1 266 ? 27.986 -14.366 -12.345 1.00 38.28 266 SER A C 1
ATOM 2100 O O . SER A 1 266 ? 28.447 -13.956 -13.406 1.00 38.28 266 SER A O 1
ATOM 2102 N N . ALA A 1 267 ? 28.290 -13.768 -11.191 1.00 35.84 267 ALA A N 1
ATOM 2103 C CA . ALA A 1 267 ? 29.188 -12.611 -11.094 1.00 35.84 267 ALA A CA 1
ATOM 2104 C C . ALA A 1 267 ? 30.687 -12.963 -11.250 1.00 35.84 267 ALA A C 1
ATOM 2106 O O . ALA A 1 267 ? 31.534 -12.074 -11.235 1.00 35.84 267 ALA A O 1
ATOM 2107 N N . HIS A 1 268 ? 31.039 -14.246 -11.407 1.00 37.44 268 HIS A N 1
ATOM 2108 C CA . HIS A 1 268 ? 32.432 -14.695 -11.547 1.00 37.44 268 HIS A CA 1
ATOM 2109 C C . HIS A 1 268 ? 32.883 -14.920 -13.006 1.00 37.44 268 HIS A C 1
ATOM 2111 O O . HIS A 1 268 ? 34.069 -15.122 -13.248 1.00 37.44 268 HIS A O 1
ATOM 2117 N N . ALA A 1 269 ? 31.967 -14.857 -13.984 1.00 38.06 269 ALA A N 1
ATOM 2118 C CA . ALA A 1 269 ? 32.261 -15.112 -15.404 1.00 38.06 269 ALA A CA 1
ATOM 2119 C C . ALA A 1 269 ? 32.714 -13.860 -16.193 1.00 38.06 269 ALA A C 1
ATOM 2121 O O . ALA A 1 269 ? 33.350 -13.979 -17.237 1.00 38.06 269 ALA A O 1
ATOM 2122 N N . LEU A 1 270 ? 32.459 -12.664 -15.646 1.00 41.28 270 LEU A N 1
ATOM 2123 C CA . LEU A 1 270 ? 32.591 -11.355 -16.306 1.00 41.28 270 LEU A CA 1
ATOM 2124 C C . LEU A 1 270 ? 34.019 -10.890 -16.649 1.00 41.28 270 LEU A C 1
ATOM 2126 O O . LEU A 1 270 ? 34.185 -9.787 -17.160 1.00 41.28 270 LEU A O 1
ATOM 2130 N N . LEU A 1 271 ? 35.065 -11.674 -16.391 1.00 43.25 271 LEU A N 1
ATOM 2131 C CA . LEU A 1 271 ? 36.438 -11.238 -16.681 1.00 43.25 271 LEU A CA 1
ATOM 2132 C C . LEU A 1 271 ? 37.006 -11.752 -18.014 1.00 43.25 271 LEU A C 1
ATOM 2134 O O . LEU A 1 271 ? 38.151 -11.422 -18.305 1.00 43.25 271 LEU A O 1
ATOM 2138 N N . ASN A 1 272 ? 36.258 -12.513 -18.836 1.00 42.31 272 ASN A N 1
ATOM 2139 C CA . ASN A 1 272 ? 36.868 -13.221 -19.979 1.00 42.31 272 ASN A CA 1
ATOM 2140 C C . ASN A 1 272 ? 36.068 -13.377 -21.301 1.00 42.31 272 ASN A C 1
ATOM 2142 O O . ASN A 1 272 ? 36.544 -14.119 -22.163 1.00 42.31 272 ASN A O 1
ATOM 2146 N N . SER A 1 273 ? 34.921 -12.726 -21.550 1.00 48.72 273 SER A N 1
ATOM 2147 C CA . SER A 1 273 ? 34.129 -13.011 -22.773 1.00 48.72 273 SER A CA 1
ATOM 2148 C C . SER A 1 273 ? 34.167 -11.904 -23.867 1.00 48.72 273 SER A C 1
ATOM 2150 O O . SER A 1 273 ? 34.005 -10.719 -23.577 1.00 48.72 273 SER A O 1
ATOM 2152 N N . PRO A 1 274 ? 34.380 -12.258 -25.156 1.00 57.16 274 PRO A N 1
ATOM 2153 C CA . PRO A 1 274 ? 34.464 -11.316 -26.288 1.00 57.16 274 PRO A CA 1
ATOM 2154 C C . PRO A 1 274 ? 33.183 -11.179 -27.154 1.00 57.16 274 PRO A C 1
ATOM 2156 O O . PRO A 1 274 ? 33.256 -10.668 -28.274 1.00 57.16 274 PRO A O 1
ATOM 2159 N N . THR A 1 275 ? 32.016 -11.650 -26.700 1.00 66.50 275 THR A N 1
ATOM 2160 C CA . THR A 1 275 ? 30.780 -11.781 -27.516 1.00 66.50 275 THR A CA 1
ATOM 2161 C C . THR A 1 275 ? 29.622 -10.909 -27.014 1.00 66.50 275 THR A C 1
ATOM 2163 O O . THR A 1 275 ? 29.600 -10.579 -25.838 1.00 66.50 275 THR A O 1
ATOM 2166 N N . LEU A 1 276 ? 28.652 -10.545 -27.875 1.00 73.06 276 LEU A N 1
ATOM 2167 C CA . LEU A 1 276 ? 27.465 -9.719 -27.550 1.00 73.06 276 LEU A CA 1
ATOM 2168 C C . LEU A 1 276 ? 26.157 -10.434 -27.946 1.00 73.06 276 LEU A C 1
ATOM 2170 O O . LEU A 1 276 ? 26.154 -11.191 -28.913 1.00 73.06 276 LEU A O 1
ATOM 2174 N N . ARG A 1 277 ? 25.036 -10.177 -27.257 1.00 75.06 277 ARG A N 1
ATOM 2175 C CA . ARG A 1 277 ? 23.704 -10.735 -27.577 1.00 75.06 277 ARG A CA 1
ATOM 2176 C C . ARG A 1 277 ? 22.772 -9.650 -28.130 1.00 75.06 277 ARG A C 1
ATOM 2178 O O . ARG A 1 277 ? 22.550 -8.632 -27.472 1.00 75.06 277 ARG A O 1
ATOM 2185 N N . LEU A 1 278 ? 22.204 -9.872 -29.318 1.00 70.25 278 LEU A N 1
ATOM 2186 C CA . LEU A 1 278 ? 21.252 -8.948 -29.944 1.00 70.25 278 LEU A CA 1
ATOM 2187 C C . LEU A 1 278 ? 19.806 -9.153 -29.472 1.00 70.25 278 LEU A C 1
ATOM 2189 O O . LEU A 1 278 ? 19.385 -10.282 -29.233 1.00 70.25 278 LEU A O 1
ATOM 2193 N N . ARG A 1 279 ? 19.048 -8.049 -29.375 1.00 62.47 279 ARG A N 1
ATOM 2194 C CA . ARG A 1 279 ? 17.616 -8.015 -29.022 1.00 62.47 279 ARG A CA 1
ATOM 2195 C C . ARG A 1 279 ? 16.812 -6.962 -29.795 1.00 62.47 279 ARG A C 1
ATOM 2197 O O . ARG A 1 279 ? 17.304 -5.840 -30.050 1.00 62.47 279 ARG A O 1
#

pLDDT: mean 72.3, std 18.14, range [30.11, 94.56]

Foldseek 3Di:
DDPPQDKFFPVVLVVVLVVVVFDWAFDAVPDVVGEIETGHPVVVVVVVVVVVVVVVVLPQQAEAEDEDELPDDPVVLVVSLVVVQVQQVVQRHKYKYKHDADDPSLVVVVSVVVVVVVSCLVCQQWKDWPPPDPPDPQWDADPRRITIIMIHTDHNPVSVVVVCVVVVPPPPCVVVCVVVVCVVVVVVVVVVVVVVVLVVVLVVLVVVLVVLVVVVVVVVDDPDDDDPDPVVVVSVVVNVVSVVVNVVSVVVPDDPVVVPPPPPPPPPVPPDDRMHTYD

Secondary structure (DSSP, 8-state):
------EE-HHHHHHHHHHHT-EEEEEESSSSSPEEEEE-HHHHHHHHHHHHHHHHHS--PEEEEEEE-TT--HHHHHHHHHHHHHHHHTSSEEEEEEE---GGGGGGHHHHHHHHHHHHHHHTTTEEETT-STTS-SSEEPTTS-EEEEEEES--HHHHHHHHHHTT-TTTSTTTGGGTHHHHHHHHHHHHHHHHHHHHHHHHHHHHHHHHHHHHHHTT--TT-----HHHHHHHHHHHHHHHHHHHHHHHTS-TTGGGGGG-S-TTSTTS---EEE-